Protein AF-A0A4Q4MBU6-F1 (afdb_monomer_lite)

Sequence (274 aa):
MQSTENEPVFPVRSEDEDSGYDTPLYTNPAVTHQANMTTVGWTGKMRTKYINRYGPKNAAQYRIGEKDLKYTKKDSENVCDTKNRYGDKRREDGGWEYGGNNVDTIYGVAWAGASGDLHDDLDLIDPKKEPKPWPRTFVLVGWKLNQDSDDIVKVWETRTALRSRWGKTKADNIIYKAALVARTRYEEVIEGKRIGESRSPSAGLISKKDMPRSREGSASTDRTSSPEAESSQVLNLLLAGFMSGSDKEEGEDLDEDELRKFYSLVKKHMRKTG

Radius of gyration: 26.17 Å; chains: 1; bounding box: 53×110×60 Å

Foldseek 3Di:
DDDDDDDDDDPPDDPDDDPPLQDDPDFAPDDPPPRAKAFRAWEDDPDIWTWIWGAFLQLTAIETHDHDPPDDDDPLRHQPDLVNDLLNDADPVRHRLAALLQFFFWQYKYFYAPDPDSQPRLVLLDPVDDDHDRTWMWIFTFGNNDPPDPDTDTGIHTLVSQCVRQNNSQSSVVSSQLNVQSNVSNVCVVVVVDDSDDDDDRDTSDGPVNHDDGPPDDDDDDDPDDVVVVLVVVVVVVVVVVVVPDPDDDDDDDDPVVVVVVVVVNVVVVVVSD

Organism: Alternaria alternata (NCBI:txid5599)

Structure (mmCIF, N/CA/C/O backbone):
data_AF-A0A4Q4MBU6-F1
#
_entry.id   AF-A0A4Q4MBU6-F1
#
loop_
_atom_site.group_PDB
_atom_site.id
_atom_site.type_symbol
_atom_site.label_atom_id
_atom_site.label_alt_id
_atom_site.label_comp_id
_atom_site.label_asym_id
_atom_site.label_entity_id
_atom_site.label_seq_id
_atom_site.pdbx_PDB_ins_code
_atom_site.Cartn_x
_atom_site.Cartn_y
_atom_site.Cartn_z
_atom_site.occupancy
_atom_site.B_iso_or_equiv
_atom_site.auth_seq_id
_atom_site.auth_comp_id
_atom_site.auth_asym_id
_atom_site.auth_atom_id
_atom_site.pdbx_PDB_model_num
ATOM 1 N N . MET A 1 1 ? -9.674 -64.127 -4.038 1.00 42.25 1 MET A N 1
ATOM 2 C CA . MET A 1 1 ? -8.710 -63.301 -4.791 1.00 42.25 1 MET A CA 1
ATOM 3 C C . MET A 1 1 ? -9.253 -61.887 -4.766 1.00 42.25 1 MET A C 1
ATOM 5 O O . MET A 1 1 ? -10.355 -61.673 -5.248 1.00 42.25 1 MET A O 1
ATOM 9 N N . GLN A 1 2 ? -8.579 -61.015 -4.018 1.00 35.50 2 GLN A N 1
ATOM 10 C CA . GLN A 1 2 ? -9.028 -59.665 -3.674 1.00 35.50 2 GLN A CA 1
ATOM 11 C C . GLN A 1 2 ? -8.798 -58.720 -4.857 1.00 35.50 2 GLN A C 1
ATOM 13 O O . GLN A 1 2 ? -7.705 -58.695 -5.419 1.00 35.50 2 GLN A O 1
ATOM 18 N N . SER A 1 3 ? -9.829 -57.967 -5.228 1.00 37.38 3 SER A N 1
ATOM 19 C CA . SER A 1 3 ? -9.751 -56.870 -6.191 1.00 37.38 3 SER A CA 1
ATOM 20 C C . SER A 1 3 ? -9.238 -55.631 -5.462 1.00 37.38 3 SER A C 1
ATOM 22 O O . SER A 1 3 ? -9.943 -55.082 -4.622 1.00 37.38 3 SER A O 1
ATOM 24 N N . THR A 1 4 ? -8.002 -55.224 -5.736 1.00 39.97 4 THR A N 1
ATOM 25 C CA . THR A 1 4 ? -7.445 -53.956 -5.252 1.00 39.97 4 THR A CA 1
ATOM 26 C C . THR A 1 4 ? -7.771 -52.854 -6.249 1.00 39.97 4 THR A C 1
ATOM 28 O O . THR A 1 4 ? -7.363 -52.912 -7.410 1.00 39.97 4 THR A O 1
ATOM 31 N N . GLU A 1 5 ? -8.539 -51.878 -5.780 1.00 40.34 5 GLU A N 1
ATOM 32 C CA . GLU A 1 5 ? -8.860 -50.630 -6.460 1.00 40.34 5 GLU A CA 1
ATOM 33 C C . GLU A 1 5 ? -7.577 -49.811 -6.672 1.00 40.34 5 GLU A C 1
ATOM 35 O O . GLU A 1 5 ? -6.821 -49.560 -5.736 1.00 40.34 5 GLU A O 1
ATOM 40 N N . ASN A 1 6 ? -7.316 -49.412 -7.919 1.00 40.75 6 ASN A N 1
ATOM 41 C CA . ASN A 1 6 ? -6.298 -48.415 -8.239 1.00 40.75 6 ASN A CA 1
ATOM 42 C C . ASN A 1 6 ? -6.923 -47.027 -8.064 1.00 40.75 6 ASN A C 1
ATOM 44 O O . ASN A 1 6 ? -7.596 -46.535 -8.972 1.00 40.75 6 ASN A O 1
ATOM 48 N N . GLU A 1 7 ? -6.698 -46.393 -6.915 1.00 37.03 7 GLU A N 1
ATOM 49 C CA . GLU A 1 7 ? -6.931 -44.956 -6.776 1.00 37.03 7 GLU A CA 1
ATOM 50 C C . GLU A 1 7 ? -5.847 -44.163 -7.533 1.00 37.03 7 GLU A C 1
ATOM 52 O O . GLU A 1 7 ? -4.659 -44.499 -7.456 1.00 37.03 7 GLU A O 1
ATOM 57 N N . PRO A 1 8 ? -6.210 -43.100 -8.273 1.00 35.56 8 PRO A N 1
ATOM 58 C CA . PRO A 1 8 ? -5.233 -42.221 -8.894 1.00 35.56 8 PRO A CA 1
ATOM 59 C C . PRO A 1 8 ? -4.524 -41.381 -7.824 1.00 35.56 8 PRO A C 1
ATOM 61 O O . PRO A 1 8 ? -5.119 -40.522 -7.175 1.00 35.56 8 PRO A O 1
ATOM 64 N N . VAL A 1 9 ? -3.218 -41.612 -7.680 1.00 39.19 9 VAL A N 1
ATOM 65 C CA . VAL A 1 9 ? -2.310 -40.776 -6.889 1.00 39.19 9 VAL A CA 1
ATOM 66 C C . VAL A 1 9 ? -2.231 -39.397 -7.545 1.00 39.19 9 VAL A C 1
ATOM 68 O O . VAL A 1 9 ? -1.563 -39.213 -8.563 1.00 39.19 9 VAL A O 1
ATOM 71 N N . PHE A 1 10 ? -2.929 -38.417 -6.975 1.00 29.09 10 PHE A N 1
ATOM 72 C CA . PHE A 1 10 ? -2.734 -37.016 -7.331 1.00 29.09 10 PHE A CA 1
ATOM 73 C C . PHE A 1 10 ? -1.358 -36.561 -6.826 1.00 29.09 10 PHE A C 1
ATOM 75 O O . PHE A 1 10 ? -1.031 -36.812 -5.662 1.00 29.09 10 PHE A O 1
ATOM 82 N N . PRO A 1 11 ? -0.537 -35.889 -7.653 1.00 32.59 11 PRO A N 1
ATOM 83 C CA . PRO A 1 11 ? 0.726 -35.347 -7.184 1.00 32.59 11 PRO A CA 1
ATOM 84 C C . PRO A 1 11 ? 0.448 -34.280 -6.122 1.00 32.59 11 PRO A C 1
ATOM 86 O O . PRO A 1 11 ? -0.189 -33.259 -6.391 1.00 32.59 11 PRO A O 1
ATOM 89 N N . VAL A 1 12 ? 0.936 -34.542 -4.908 1.00 32.97 12 VAL A N 1
ATOM 90 C CA . VAL A 1 12 ? 1.041 -33.572 -3.817 1.00 32.97 12 VAL A CA 1
ATOM 91 C C . VAL A 1 12 ? 1.916 -32.428 -4.323 1.00 32.97 12 VAL A C 1
ATOM 93 O O . VAL A 1 12 ? 3.132 -32.558 -4.442 1.00 32.97 12 VAL A O 1
ATOM 96 N N . ARG A 1 13 ? 1.276 -31.321 -4.704 1.00 30.44 13 ARG A N 1
ATOM 97 C CA . ARG A 1 13 ? 1.949 -30.079 -5.080 1.00 30.44 13 ARG A CA 1
ATOM 98 C C . ARG A 1 13 ? 2.491 -29.464 -3.790 1.00 30.44 13 ARG A C 1
ATOM 100 O O . ARG A 1 13 ? 1.711 -29.121 -2.909 1.00 30.44 13 ARG A O 1
ATOM 107 N N . SER A 1 14 ? 3.814 -29.405 -3.678 1.00 33.56 14 SER A N 1
ATOM 108 C CA . SER A 1 14 ? 4.554 -28.830 -2.552 1.00 33.56 14 SER A CA 1
ATOM 109 C C . SER A 1 14 ? 4.048 -27.425 -2.202 1.00 33.56 14 SER A C 1
ATOM 111 O O . SER A 1 14 ? 3.909 -26.577 -3.083 1.00 33.56 14 SER A O 1
ATOM 113 N N . GLU A 1 15 ? 3.759 -27.210 -0.916 1.00 39.03 15 GLU A N 1
ATOM 114 C CA . GLU A 1 15 ? 3.116 -26.015 -0.341 1.00 39.03 15 GLU A CA 1
ATOM 115 C C . GLU A 1 15 ? 4.075 -24.845 -0.048 1.00 39.03 15 GLU A C 1
ATOM 117 O O . GLU A 1 15 ? 3.654 -23.825 0.496 1.00 39.03 15 GLU A O 1
ATOM 122 N N . ASP A 1 16 ? 5.343 -24.930 -0.434 1.00 41.22 16 ASP A N 1
ATOM 123 C CA . ASP A 1 16 ? 6.363 -23.979 0.002 1.00 41.22 16 ASP A CA 1
ATOM 124 C C . ASP A 1 16 ? 6.906 -23.169 -1.173 1.00 41.22 16 ASP A C 1
ATOM 126 O O . ASP A 1 16 ? 7.866 -23.597 -1.794 1.00 41.22 16 ASP A O 1
ATOM 130 N N . GLU A 1 17 ? 6.301 -22.014 -1.482 1.00 40.81 17 GLU A N 1
ATOM 131 C CA . GLU A 1 17 ? 6.962 -20.894 -2.188 1.00 40.81 17 GLU A CA 1
ATOM 132 C C . GLU A 1 17 ? 6.048 -19.643 -2.241 1.00 40.81 17 GLU A C 1
ATOM 134 O O . GLU A 1 17 ? 5.675 -19.139 -3.295 1.00 40.81 17 GLU A O 1
ATOM 139 N N . ASP A 1 18 ? 5.659 -19.099 -1.080 1.00 43.25 18 ASP A N 1
ATOM 140 C CA . ASP A 1 18 ? 5.214 -17.696 -0.985 1.00 43.25 18 ASP A CA 1
ATOM 141 C C . ASP A 1 18 ? 6.337 -16.946 -0.260 1.00 43.25 18 ASP A C 1
ATOM 143 O O . ASP A 1 18 ? 6.584 -17.158 0.931 1.00 43.25 18 ASP A O 1
ATOM 147 N N . SER A 1 19 ? 7.098 -16.147 -1.018 1.00 47.47 19 SER A N 1
ATOM 148 C CA . SER A 1 19 ? 8.241 -15.362 -0.534 1.00 47.47 19 SER A CA 1
ATOM 149 C C . SER A 1 19 ? 7.925 -14.709 0.822 1.00 47.47 19 SER A C 1
ATOM 151 O O . SER A 1 19 ? 6.852 -14.132 0.985 1.00 47.47 19 SER A O 1
ATOM 153 N N . GLY A 1 20 ? 8.841 -14.826 1.794 1.00 44.41 20 GLY A N 1
ATOM 154 C CA . GLY A 1 20 ? 8.653 -14.625 3.246 1.00 44.41 20 GLY A CA 1
ATOM 155 C C . GLY A 1 20 ? 8.153 -13.265 3.773 1.00 44.41 20 GLY A C 1
ATOM 156 O O . GLY A 1 20 ? 8.406 -12.934 4.928 1.00 44.41 20 GLY A O 1
ATOM 157 N N . TYR A 1 21 ? 7.435 -12.483 2.974 1.00 43.12 21 TYR A N 1
ATOM 158 C CA . TYR A 1 21 ? 6.725 -11.266 3.358 1.00 43.12 21 TYR A CA 1
ATOM 159 C C . TYR A 1 21 ? 5.395 -11.536 4.083 1.00 43.12 21 TYR A C 1
ATOM 161 O O . TYR A 1 21 ? 4.907 -10.658 4.794 1.00 43.12 21 TYR A O 1
ATOM 169 N N . ASP A 1 22 ? 4.825 -12.741 3.948 1.00 45.88 22 ASP A N 1
ATOM 170 C CA . ASP A 1 22 ? 3.506 -13.080 4.501 1.00 45.88 22 ASP A CA 1
ATOM 171 C C . ASP A 1 22 ? 3.540 -14.020 5.726 1.00 45.88 22 ASP A C 1
ATOM 173 O O . ASP A 1 22 ? 2.482 -14.302 6.291 1.00 45.88 22 ASP A O 1
ATOM 177 N N . THR A 1 23 ? 4.695 -14.491 6.208 1.00 47.69 23 THR A N 1
ATOM 178 C CA . THR A 1 23 ? 4.771 -15.452 7.333 1.00 47.69 23 THR A CA 1
ATOM 179 C C . THR A 1 23 ? 4.668 -14.759 8.707 1.00 47.69 23 THR A C 1
ATOM 181 O O . THR A 1 23 ? 5.543 -13.967 9.054 1.00 47.69 23 THR A O 1
ATOM 184 N N . PRO A 1 24 ? 3.627 -15.018 9.531 1.00 41.50 24 PRO A N 1
ATOM 185 C CA . PRO A 1 24 ? 3.577 -14.538 10.910 1.00 41.50 24 PRO A CA 1
ATOM 186 C C . PRO A 1 24 ? 4.555 -15.343 11.768 1.00 41.50 24 PRO A C 1
ATOM 188 O O . PRO A 1 24 ? 4.467 -16.564 11.832 1.00 41.50 24 PRO A O 1
ATOM 191 N N . LEU A 1 25 ? 5.478 -14.652 12.437 1.00 44.94 25 LEU A N 1
ATOM 192 C CA . LEU A 1 25 ? 6.531 -15.290 13.234 1.00 44.94 25 LEU A CA 1
ATOM 193 C C . LEU A 1 25 ? 6.068 -15.714 14.645 1.00 44.94 25 LEU A C 1
ATOM 195 O O . LEU A 1 25 ? 6.787 -16.463 15.297 1.00 44.94 25 LEU A O 1
ATOM 199 N N . TYR A 1 26 ? 4.901 -15.254 15.129 1.00 42.06 26 TYR A N 1
ATOM 200 C CA . TYR A 1 26 ? 4.295 -15.646 16.417 1.00 42.06 26 TYR A CA 1
ATOM 201 C C . TYR A 1 26 ? 2.873 -15.061 16.595 1.00 42.06 26 TYR A C 1
ATOM 203 O O . TYR A 1 26 ? 2.588 -13.985 16.071 1.00 42.06 26 TYR A O 1
ATOM 211 N N . THR A 1 27 ? 2.021 -15.704 17.404 1.00 39.22 27 THR A N 1
ATOM 212 C CA . THR A 1 27 ? 0.698 -15.213 17.857 1.00 39.22 27 THR A CA 1
ATOM 213 C C . THR A 1 27 ? 0.652 -15.146 19.385 1.00 39.22 27 THR A C 1
ATOM 215 O O . THR A 1 27 ? 0.936 -16.138 20.051 1.00 39.22 27 THR A O 1
ATOM 218 N N . ASN A 1 28 ? 0.303 -13.985 19.956 1.00 36.06 28 ASN A N 1
ATOM 219 C CA . ASN A 1 28 ? 0.199 -13.797 21.407 1.00 36.06 28 ASN A CA 1
ATOM 220 C C . ASN A 1 28 ? -1.260 -13.972 21.876 1.00 36.06 28 ASN A C 1
ATOM 222 O O . ASN A 1 28 ? -2.118 -13.225 21.410 1.00 36.06 28 ASN A O 1
ATOM 226 N N . PRO A 1 29 ? -1.562 -14.879 22.821 1.00 39.28 29 PRO A N 1
ATOM 227 C CA . PRO A 1 29 ? -2.931 -15.082 23.295 1.00 39.28 29 PRO A CA 1
ATOM 228 C C . PRO A 1 29 ? -3.463 -14.006 24.263 1.00 39.28 29 PRO A C 1
ATOM 230 O O . PRO A 1 29 ? -4.596 -14.130 24.716 1.00 39.28 29 PRO A O 1
ATOM 233 N N . ALA A 1 30 ? -2.713 -12.948 24.599 1.00 36.09 30 ALA A N 1
ATOM 234 C CA . ALA A 1 30 ? -3.172 -11.972 25.591 1.00 36.09 30 ALA A CA 1
ATOM 235 C C . ALA A 1 30 ? -2.796 -10.522 25.243 1.00 36.09 30 ALA A C 1
ATOM 237 O O . ALA A 1 30 ? -1.643 -10.145 25.408 1.00 36.09 30 ALA A O 1
ATOM 238 N N . VAL A 1 31 ? -3.778 -9.747 24.751 1.00 36.94 31 VAL A N 1
ATOM 239 C CA . VAL A 1 31 ? -4.139 -8.339 25.079 1.00 36.94 31 VAL A CA 1
ATOM 240 C C . VAL A 1 31 ? -5.318 -7.960 24.167 1.00 36.94 31 VAL A C 1
ATOM 242 O O . VAL A 1 31 ? -5.179 -7.884 22.948 1.00 36.94 31 VAL A O 1
ATOM 245 N N . THR A 1 32 ? -6.482 -7.683 24.745 1.00 42.31 32 THR A N 1
ATOM 246 C CA . THR A 1 32 ? -7.798 -7.606 24.078 1.00 42.31 32 THR A CA 1
ATOM 247 C C . THR A 1 32 ? -7.987 -6.467 23.057 1.00 42.31 32 THR A C 1
ATOM 249 O O . THR A 1 32 ? -9.020 -6.418 22.404 1.00 42.31 32 THR A O 1
ATOM 252 N N . HIS A 1 33 ? -6.985 -5.607 22.838 1.00 37.88 33 HIS A N 1
ATOM 253 C CA . HIS A 1 33 ? -6.962 -4.618 21.741 1.00 37.88 33 HIS A CA 1
ATOM 254 C C . HIS A 1 33 ? -5.702 -4.679 20.849 1.00 37.88 33 HIS A C 1
ATOM 256 O O . HIS A 1 33 ? -5.588 -3.917 19.893 1.00 37.88 33 HIS A O 1
ATOM 262 N N . GLN A 1 34 ? -4.754 -5.585 21.124 1.00 48.75 34 GLN A N 1
ATOM 263 C CA . GLN A 1 34 ? -3.467 -5.691 20.409 1.00 48.75 34 GLN A CA 1
ATOM 264 C C . GLN A 1 34 ? -3.068 -7.132 20.036 1.00 48.75 34 GLN A C 1
ATOM 266 O O . GLN A 1 34 ? -2.036 -7.330 19.398 1.00 48.75 34 GLN A O 1
ATOM 271 N N . ALA A 1 35 ? -3.869 -8.143 20.394 1.00 52.06 35 ALA A N 1
ATOM 272 C CA . ALA A 1 35 ? -3.490 -9.560 20.328 1.00 52.06 35 ALA A CA 1
ATOM 273 C C . ALA A 1 35 ? -3.098 -10.084 18.931 1.00 52.06 35 ALA A C 1
ATOM 275 O O . ALA A 1 35 ? -2.379 -11.073 18.842 1.00 52.06 35 ALA A O 1
ATOM 276 N N . ASN A 1 36 ? -3.496 -9.414 17.844 1.00 69.00 36 ASN A N 1
ATOM 277 C CA . ASN A 1 36 ? -3.269 -9.881 16.470 1.00 69.00 36 ASN A CA 1
ATOM 278 C C . ASN A 1 36 ? -2.665 -8.801 15.562 1.00 69.00 36 ASN A C 1
ATOM 280 O O . ASN A 1 36 ? -3.002 -8.725 14.379 1.00 69.00 36 ASN A O 1
ATOM 284 N N . MET A 1 37 ? -1.819 -7.931 16.119 1.00 82.44 37 MET A N 1
ATOM 285 C CA . MET A 1 37 ? -1.092 -6.933 15.340 1.00 82.44 37 MET A CA 1
ATOM 286 C C . MET A 1 37 ? 0.262 -7.490 14.887 1.00 82.44 37 MET A C 1
ATOM 288 O O . MET A 1 37 ? 1.025 -7.996 15.700 1.00 82.44 37 MET A O 1
ATOM 292 N N . THR A 1 38 ? 0.589 -7.375 13.601 1.00 87.69 38 THR A N 1
ATOM 293 C CA . THR A 1 38 ? 1.926 -7.696 13.073 1.00 87.69 38 THR A CA 1
ATOM 294 C C . THR A 1 38 ? 2.438 -6.530 12.242 1.00 87.69 38 THR A C 1
ATOM 296 O O . THR A 1 38 ? 1.771 -6.111 11.297 1.00 87.69 38 THR A O 1
ATOM 299 N N . THR A 1 39 ? 3.625 -6.008 12.545 1.00 90.06 39 THR A N 1
ATOM 300 C CA . THR A 1 39 ? 4.269 -5.012 11.679 1.00 90.06 39 THR A CA 1
ATOM 301 C C . THR A 1 39 ? 4.841 -5.686 10.426 1.00 90.06 39 THR A C 1
ATOM 303 O O . THR A 1 39 ? 5.603 -6.641 10.532 1.00 90.06 39 THR A O 1
ATOM 306 N N . VAL A 1 40 ? 4.471 -5.187 9.242 1.00 89.81 40 VAL A N 1
ATOM 307 C CA . VAL A 1 40 ? 4.820 -5.757 7.919 1.00 89.81 40 VAL A CA 1
ATOM 308 C C . VAL A 1 40 ? 5.639 -4.803 7.041 1.00 89.81 40 VAL A C 1
ATOM 310 O O . VAL A 1 40 ? 5.873 -5.065 5.865 1.00 89.81 40 VAL A O 1
ATOM 313 N N . GLY A 1 41 ? 6.036 -3.658 7.588 1.00 91.06 41 GLY A N 1
ATOM 314 C CA . GLY A 1 41 ? 6.845 -2.666 6.894 1.00 91.06 41 GLY A CA 1
ATOM 315 C C . GLY A 1 41 ? 6.935 -1.372 7.683 1.00 91.06 41 GLY A C 1
ATOM 316 O O . GLY A 1 41 ? 6.223 -1.164 8.670 1.00 91.06 41 GLY A O 1
ATOM 317 N N . TRP A 1 42 ? 7.803 -0.470 7.243 1.00 92.75 42 TRP A N 1
ATOM 318 C CA . TRP A 1 42 ? 7.992 0.814 7.911 1.00 92.75 42 TRP A CA 1
ATOM 319 C C . TRP A 1 42 ? 8.253 1.946 6.926 1.00 92.75 42 TRP A C 1
ATOM 321 O O . TRP A 1 42 ? 8.636 1.744 5.780 1.00 92.75 42 TRP A O 1
ATOM 331 N N . THR A 1 43 ? 8.008 3.172 7.377 1.00 89.00 43 THR A N 1
ATOM 332 C CA . THR A 1 43 ? 8.165 4.400 6.599 1.00 89.00 43 THR A CA 1
ATOM 333 C C . THR A 1 43 ? 8.819 5.484 7.449 1.00 89.00 43 THR A C 1
ATOM 335 O O . THR A 1 43 ? 8.549 5.604 8.643 1.00 89.00 43 THR A O 1
ATOM 338 N N . GLY A 1 44 ? 9.626 6.333 6.813 1.00 79.94 44 GLY A N 1
ATOM 339 C CA . GLY A 1 44 ? 10.123 7.584 7.388 1.00 79.94 44 GLY A CA 1
ATOM 340 C C . GLY A 1 44 ? 11.589 7.538 7.814 1.00 79.94 44 GLY A C 1
ATOM 341 O O . GLY A 1 44 ? 12.037 6.578 8.426 1.00 79.94 44 GLY A O 1
ATOM 342 N N . LYS A 1 45 ? 12.319 8.620 7.513 1.00 68.94 45 LYS A N 1
ATOM 343 C CA . LYS A 1 45 ? 13.737 8.798 7.872 1.00 68.94 45 LYS A CA 1
ATOM 344 C C . LYS A 1 45 ? 13.920 9.375 9.284 1.00 68.94 45 LYS A C 1
ATOM 346 O O . LYS A 1 45 ? 14.684 8.830 10.063 1.00 68.94 45 LYS A O 1
ATOM 351 N N . MET A 1 46 ? 13.179 10.438 9.629 1.00 65.56 46 MET A N 1
ATOM 352 C CA . MET A 1 46 ? 13.264 11.112 10.944 1.00 65.56 46 MET A CA 1
ATOM 353 C C . MET A 1 46 ? 12.173 10.690 11.937 1.00 65.56 46 MET A C 1
ATOM 355 O O . MET A 1 46 ? 12.437 10.536 13.123 1.00 65.56 46 MET A O 1
ATOM 359 N N . ARG A 1 47 ? 10.932 10.504 11.471 1.00 77.69 47 ARG A N 1
ATOM 360 C CA . ARG A 1 47 ? 9.812 10.016 12.290 1.00 77.69 47 ARG A CA 1
ATOM 361 C C . ARG A 1 47 ? 9.318 8.712 11.699 1.00 77.69 47 ARG A C 1
ATOM 363 O O . ARG A 1 47 ? 8.568 8.722 10.723 1.00 77.69 47 ARG A O 1
ATOM 370 N N . THR A 1 48 ? 9.792 7.600 12.251 1.00 86.38 48 THR A N 1
ATOM 371 C CA . THR A 1 48 ? 9.398 6.281 11.765 1.00 86.38 48 THR A CA 1
ATOM 372 C C . THR A 1 48 ? 7.945 5.994 12.131 1.00 86.38 48 THR A C 1
ATOM 374 O O . THR A 1 48 ? 7.549 6.132 13.288 1.00 86.38 48 THR A O 1
ATOM 377 N N . LYS A 1 49 ? 7.169 5.563 11.143 1.00 90.25 49 LYS A N 1
ATOM 378 C CA . LYS A 1 49 ? 5.856 4.941 11.319 1.00 90.25 49 LYS A CA 1
ATOM 379 C C . LYS A 1 49 ? 5.883 3.542 10.718 1.00 90.25 49 LYS A C 1
ATOM 381 O O . LYS A 1 49 ? 6.738 3.243 9.886 1.00 90.25 49 LYS A O 1
ATOM 386 N N . TYR A 1 50 ? 4.953 2.701 11.135 1.00 91.44 50 TYR A N 1
ATOM 387 C CA . TYR A 1 50 ? 4.946 1.283 10.798 1.00 91.44 50 TYR A CA 1
ATOM 388 C C . TYR A 1 50 ? 3.636 0.918 10.123 1.00 91.44 50 TYR A C 1
ATOM 390 O O . TYR A 1 50 ? 2.598 1.477 10.467 1.00 91.44 50 TYR A O 1
ATOM 398 N N . ILE A 1 51 ? 3.692 0.022 9.143 1.00 92.12 51 ILE A N 1
ATOM 399 C CA . ILE A 1 51 ? 2.500 -0.589 8.565 1.00 92.12 51 ILE A CA 1
ATOM 400 C C . ILE A 1 51 ? 2.190 -1.824 9.396 1.00 92.12 51 ILE A C 1
ATOM 402 O O . ILE A 1 51 ? 2.974 -2.771 9.425 1.00 92.12 51 ILE A O 1
ATOM 406 N N . ASN A 1 52 ? 1.041 -1.810 10.055 1.00 90.69 52 ASN A N 1
ATOM 407 C CA . ASN A 1 52 ? 0.584 -2.885 10.917 1.00 90.69 52 ASN A CA 1
ATOM 408 C C . ASN A 1 52 ? -0.590 -3.601 10.274 1.00 90.69 52 ASN A C 1
ATOM 410 O O . ASN A 1 52 ? -1.527 -2.952 9.812 1.00 90.69 52 ASN A O 1
ATOM 414 N N . ARG A 1 53 ? -0.531 -4.929 10.272 1.00 90.19 53 ARG A N 1
ATOM 415 C CA . ARG A 1 53 ? -1.614 -5.836 9.910 1.00 90.19 53 ARG A CA 1
ATOM 416 C C . ARG A 1 53 ? -2.411 -6.195 11.159 1.00 90.19 53 ARG A C 1
ATOM 418 O O . ARG A 1 53 ? -1.805 -6.577 12.155 1.00 90.19 53 ARG A O 1
ATOM 425 N N . TYR A 1 54 ? -3.731 -6.141 11.064 1.00 86.94 54 TYR A N 1
ATOM 426 C CA . TYR A 1 54 ? -4.691 -6.577 12.071 1.00 86.94 54 TYR A CA 1
ATOM 427 C C . TYR A 1 54 ? -5.554 -7.699 11.489 1.00 86.94 54 TYR A C 1
ATOM 429 O O . TYR A 1 54 ? -5.948 -7.640 10.322 1.00 86.94 54 TYR A O 1
ATOM 437 N N . GLY A 1 55 ? -5.855 -8.708 12.307 1.00 84.00 55 GLY A N 1
ATOM 438 C CA . GLY A 1 55 ? -6.681 -9.848 11.906 1.00 84.00 55 GLY A CA 1
ATOM 439 C C . GLY A 1 55 ? -5.938 -10.921 11.095 1.00 84.00 55 GLY A C 1
ATOM 440 O O . GLY A 1 55 ? -4.727 -10.820 10.864 1.00 84.00 55 GLY A O 1
ATOM 441 N N . PRO A 1 56 ? -6.650 -11.985 10.686 1.00 83.25 56 PRO A N 1
ATOM 442 C CA . PRO A 1 56 ? -6.071 -13.094 9.933 1.00 83.25 56 PRO A CA 1
ATOM 443 C C . PRO A 1 56 ? -5.747 -12.694 8.488 1.00 83.25 56 PRO A C 1
ATOM 445 O O . PRO A 1 56 ? -6.339 -11.769 7.938 1.00 83.25 56 PRO A O 1
ATOM 448 N N . LYS A 1 57 ? -4.822 -13.412 7.836 1.00 81.50 57 LYS A N 1
ATOM 449 C CA . LYS A 1 57 ? -4.318 -13.058 6.490 1.00 81.50 57 LYS A CA 1
ATOM 450 C C . LYS A 1 57 ? -5.418 -12.923 5.426 1.00 81.50 57 LYS A C 1
ATOM 452 O O . LYS A 1 57 ? -5.326 -12.061 4.559 1.00 81.50 57 LYS A O 1
ATOM 457 N N . ASN A 1 58 ? -6.458 -13.754 5.484 1.00 79.62 58 ASN A N 1
ATOM 458 C CA . ASN A 1 58 ? -7.565 -13.757 4.521 1.00 79.62 58 ASN A CA 1
ATOM 459 C C . ASN A 1 58 ? -8.547 -12.575 4.688 1.00 79.62 58 ASN A C 1
ATOM 461 O O . ASN A 1 58 ? -9.343 -12.308 3.784 1.00 79.62 58 ASN A O 1
ATOM 465 N N . ALA A 1 59 ? -8.480 -11.868 5.817 1.00 84.94 59 ALA A N 1
ATOM 466 C CA . ALA A 1 59 ? -9.328 -10.733 6.171 1.00 84.94 59 ALA A CA 1
ATOM 467 C C . ALA A 1 59 ? -8.512 -9.608 6.828 1.00 84.94 59 ALA A C 1
ATOM 469 O O . ALA A 1 59 ? -8.984 -8.913 7.725 1.00 84.94 59 ALA A O 1
ATOM 470 N N . ALA A 1 60 ? -7.260 -9.462 6.402 1.00 87.00 60 ALA A N 1
ATOM 471 C CA . ALA A 1 60 ? -6.318 -8.545 7.009 1.00 87.00 60 ALA A CA 1
ATOM 472 C C . ALA A 1 60 ? -6.711 -7.084 6.756 1.00 87.00 60 ALA A C 1
ATOM 474 O O . ALA A 1 60 ? -6.949 -6.672 5.618 1.00 87.00 60 ALA A O 1
ATOM 475 N N . GLN A 1 61 ? -6.683 -6.278 7.814 1.00 89.25 61 GLN A N 1
ATOM 476 C CA . GLN A 1 61 ? -6.769 -4.825 7.723 1.00 89.25 61 GLN A CA 1
ATOM 477 C C . GLN A 1 61 ? -5.398 -4.218 8.024 1.00 89.25 61 GLN A C 1
ATOM 479 O O . GLN A 1 61 ? -4.706 -4.672 8.932 1.00 89.25 61 GLN 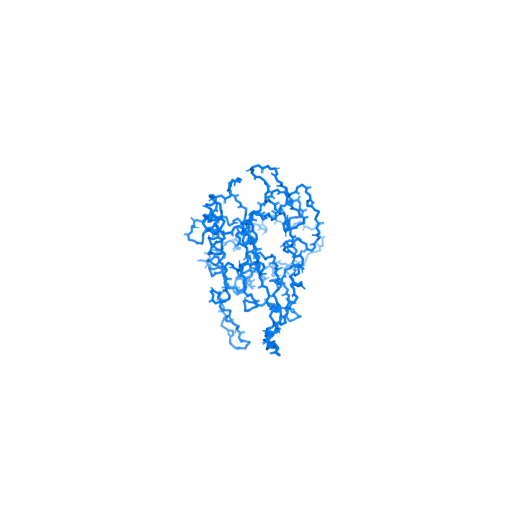A O 1
ATOM 484 N N . TYR A 1 62 ? -4.987 -3.190 7.278 1.00 91.19 62 TYR A N 1
ATOM 485 C CA . TYR A 1 62 ? -3.684 -2.555 7.476 1.00 91.19 62 TYR A CA 1
ATOM 486 C C . TYR A 1 62 ? -3.824 -1.082 7.872 1.00 91.19 62 TYR A C 1
ATOM 488 O O . TYR A 1 62 ? -4.668 -0.361 7.330 1.00 91.19 62 TYR A O 1
ATOM 496 N N . ARG A 1 63 ? -2.979 -0.607 8.794 1.00 91.06 63 ARG A N 1
ATOM 497 C CA . ARG A 1 63 ? -2.894 0.814 9.182 1.00 91.06 63 ARG A CA 1
ATOM 498 C C . ARG A 1 63 ? -1.470 1.274 9.418 1.00 91.06 63 ARG A C 1
ATOM 500 O O . ARG A 1 63 ? -0.586 0.479 9.721 1.00 91.06 63 ARG A O 1
ATOM 507 N N . ILE A 1 64 ? -1.269 2.582 9.276 1.00 90.56 64 ILE A N 1
ATOM 508 C CA . ILE A 1 64 ? -0.007 3.240 9.603 1.00 90.56 64 ILE A CA 1
ATOM 509 C C . ILE A 1 64 ? -0.060 3.697 11.062 1.00 90.56 64 ILE A C 1
ATOM 511 O O . ILE A 1 64 ? -0.861 4.565 11.401 1.00 90.56 64 ILE A O 1
ATOM 515 N N . GLY A 1 65 ? 0.813 3.159 11.909 1.00 87.00 65 GLY A N 1
ATOM 516 C CA . GLY A 1 65 ? 0.784 3.410 13.347 1.00 87.00 65 GLY A CA 1
ATOM 517 C C . GLY A 1 65 ? 2.124 3.206 14.047 1.00 87.00 65 GLY A C 1
ATOM 518 O O . GLY A 1 65 ? 3.200 3.345 13.451 1.00 87.00 65 GLY A O 1
ATOM 519 N N . GLU A 1 66 ? 2.040 2.942 15.348 1.00 79.62 66 GLU A N 1
ATOM 520 C CA . GLU A 1 66 ? 3.177 2.597 16.206 1.00 79.62 66 GLU A CA 1
ATOM 521 C C . GLU A 1 66 ? 3.607 1.142 15.994 1.00 79.62 66 GLU A C 1
ATOM 523 O O . GLU A 1 66 ? 2.821 0.330 15.522 1.00 79.62 66 GLU A O 1
ATOM 528 N N . LYS A 1 67 ? 4.867 0.807 16.282 1.00 78.81 67 LYS A N 1
ATOM 529 C CA . LYS A 1 67 ? 5.402 -0.536 16.003 1.00 78.81 67 LYS A CA 1
ATOM 530 C C . LYS A 1 67 ? 4.846 -1.604 16.936 1.00 78.81 67 LYS A C 1
ATOM 532 O O . LYS A 1 67 ? 4.555 -1.329 18.096 1.00 78.81 67 LYS A O 1
ATOM 537 N N . ASP A 1 68 ? 4.882 -2.845 16.463 1.00 73.06 68 ASP A N 1
ATOM 538 C CA . ASP A 1 68 ? 5.001 -4.005 17.343 1.00 73.06 68 ASP A CA 1
ATOM 539 C C . ASP A 1 68 ? 6.333 -3.933 18.123 1.00 73.06 68 ASP A C 1
ATOM 541 O O . ASP A 1 68 ? 7.392 -3.608 17.572 1.00 73.06 68 ASP A O 1
ATOM 545 N N . LEU A 1 69 ? 6.286 -4.236 19.422 1.00 70.19 69 LEU A N 1
ATOM 546 C CA . LEU A 1 69 ? 7.438 -4.240 20.325 1.00 70.19 69 LEU A CA 1
ATOM 547 C C . LEU A 1 69 ? 8.559 -5.180 19.855 1.00 70.19 69 LEU A C 1
ATOM 549 O O . LEU A 1 69 ? 9.721 -4.933 20.175 1.00 70.19 69 LEU A O 1
ATOM 553 N N . LYS A 1 70 ? 8.232 -6.219 19.078 1.00 71.94 70 LYS A N 1
ATOM 554 C CA . LYS A 1 70 ? 9.192 -7.225 18.592 1.00 71.94 70 LYS A CA 1
ATOM 555 C C . LYS A 1 70 ? 9.768 -6.935 17.203 1.00 71.94 70 LYS A C 1
ATOM 557 O O . LYS A 1 70 ? 10.603 -7.697 16.721 1.00 71.94 70 LYS A O 1
ATOM 562 N N . TYR A 1 71 ? 9.328 -5.870 16.536 1.00 76.75 71 TYR A N 1
ATOM 563 C CA . TYR A 1 71 ? 9.729 -5.602 15.158 1.00 76.75 71 TYR A CA 1
ATOM 564 C C . TYR A 1 71 ? 11.133 -4.982 15.061 1.00 76.75 71 TYR A C 1
ATOM 566 O O . TYR A 1 71 ? 11.388 -3.890 15.585 1.00 76.75 71 TYR A O 1
ATOM 574 N N . THR A 1 72 ? 12.018 -5.652 14.317 1.00 84.19 72 THR A N 1
ATOM 575 C CA . THR A 1 72 ? 13.352 -5.157 13.947 1.00 84.19 72 THR A CA 1
ATOM 576 C C . THR A 1 72 ? 13.328 -4.651 12.513 1.00 84.19 72 THR A C 1
ATOM 578 O O . THR A 1 72 ? 13.001 -5.393 11.592 1.00 84.19 72 THR A O 1
ATOM 581 N N . LYS A 1 73 ? 13.708 -3.386 12.317 1.00 85.25 73 LYS A N 1
ATOM 582 C CA . LYS A 1 73 ? 13.721 -2.757 10.993 1.00 85.25 73 LYS A CA 1
ATOM 583 C C . LYS A 1 73 ? 14.765 -3.401 10.090 1.00 85.25 73 LYS A C 1
ATOM 585 O O . LYS A 1 73 ? 15.918 -3.547 10.491 1.00 85.25 73 LYS A O 1
ATOM 590 N N . LYS A 1 74 ? 14.376 -3.658 8.846 1.00 87.50 74 LYS A N 1
ATOM 591 C CA . LYS A 1 74 ? 15.294 -3.940 7.740 1.00 87.50 74 LYS A CA 1
ATOM 592 C C . LYS A 1 74 ? 15.114 -2.894 6.655 1.00 87.50 74 LYS A C 1
ATOM 594 O O . LYS A 1 74 ? 13.983 -2.497 6.373 1.00 87.50 74 LYS A O 1
ATOM 599 N N . ASP A 1 75 ? 16.199 -2.468 6.022 1.00 85.50 75 ASP A N 1
ATOM 600 C CA . ASP A 1 75 ? 16.128 -1.443 4.975 1.00 85.50 75 ASP A CA 1
ATOM 601 C C . ASP A 1 75 ? 15.296 -1.893 3.774 1.00 85.50 75 ASP A C 1
ATOM 603 O O . ASP A 1 75 ? 14.570 -1.078 3.212 1.00 85.50 75 ASP A O 1
ATOM 607 N N . SER A 1 76 ? 15.294 -3.191 3.455 1.00 85.81 76 SER A N 1
ATOM 608 C CA . SER A 1 76 ? 14.449 -3.797 2.414 1.00 85.81 76 SER A CA 1
ATOM 609 C C . SER A 1 76 ? 12.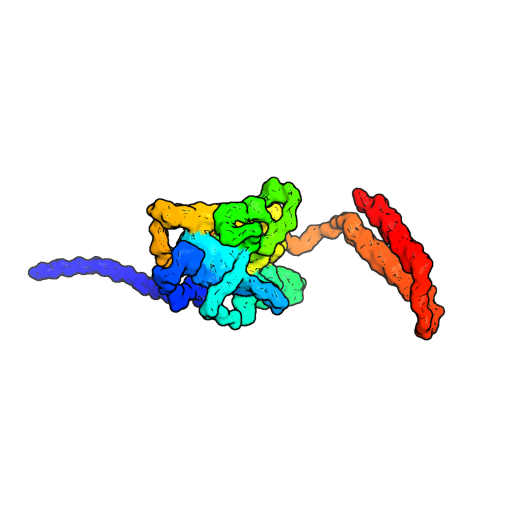940 -3.707 2.691 1.00 85.81 76 SER A C 1
ATOM 611 O O . SER A 1 76 ? 12.132 -3.889 1.786 1.00 85.81 76 SER A O 1
ATOM 613 N N . GLU A 1 77 ? 12.546 -3.416 3.933 1.00 87.25 77 GLU A N 1
ATOM 614 C CA . GLU A 1 77 ? 11.149 -3.296 4.375 1.00 87.25 77 GLU A CA 1
ATOM 615 C C . GLU A 1 77 ? 10.712 -1.820 4.506 1.00 87.25 77 GLU A C 1
ATOM 617 O O . GLU A 1 77 ? 9.586 -1.523 4.926 1.00 87.25 77 GLU A O 1
ATOM 622 N N . ASN A 1 78 ? 11.591 -0.874 4.142 1.00 90.88 78 ASN A N 1
ATOM 623 C CA . ASN A 1 78 ? 11.257 0.543 4.072 1.00 90.88 78 ASN A CA 1
ATOM 624 C C . ASN A 1 78 ? 10.435 0.836 2.815 1.00 90.88 78 ASN A C 1
ATOM 626 O O . ASN A 1 78 ? 10.971 0.924 1.709 1.00 90.88 78 ASN A O 1
ATOM 630 N N . VAL A 1 79 ? 9.139 1.072 2.992 1.00 90.62 79 VAL A N 1
ATOM 631 C CA . VAL A 1 79 ? 8.190 1.291 1.888 1.00 90.62 79 VAL A CA 1
ATOM 632 C C . VAL A 1 79 ? 8.332 2.664 1.222 1.00 90.62 79 VAL A C 1
ATOM 634 O O . VAL A 1 79 ? 7.682 2.952 0.222 1.00 90.62 79 VAL A O 1
ATOM 637 N N . CYS A 1 80 ? 9.137 3.560 1.797 1.00 88.81 80 CYS A N 1
ATOM 638 C CA . CYS A 1 80 ? 9.460 4.843 1.177 1.00 88.81 80 CYS A CA 1
ATOM 639 C C . CYS A 1 80 ? 10.736 4.797 0.340 1.00 88.81 80 CYS A C 1
ATOM 641 O O . CYS A 1 80 ? 10.972 5.741 -0.415 1.00 88.81 80 CYS A O 1
ATOM 643 N N . ASP A 1 81 ? 11.553 3.752 0.469 1.00 90.06 81 ASP A N 1
ATOM 644 C CA . ASP A 1 81 ? 12.714 3.596 -0.395 1.00 90.06 81 ASP A CA 1
ATOM 645 C C . ASP A 1 81 ? 12.236 3.237 -1.807 1.00 90.06 81 ASP A C 1
ATOM 647 O O . ASP A 1 81 ? 11.417 2.338 -1.999 1.00 90.06 81 ASP A O 1
ATOM 651 N N . THR A 1 82 ? 12.702 3.977 -2.809 1.00 89.88 82 THR A N 1
ATOM 652 C CA . THR A 1 82 ? 12.387 3.704 -4.215 1.00 89.88 82 THR A CA 1
ATOM 653 C C . THR A 1 82 ? 13.003 2.390 -4.683 1.00 89.88 82 THR A C 1
ATOM 655 O O . THR A 1 82 ? 12.445 1.754 -5.568 1.00 89.88 82 THR A O 1
ATOM 658 N N . LYS A 1 83 ? 14.107 1.937 -4.071 1.00 90.31 83 LYS A N 1
ATOM 659 C CA . LYS A 1 83 ? 14.764 0.666 -4.420 1.00 90.31 83 LYS A CA 1
ATOM 660 C C . LYS A 1 83 ? 13.905 -0.553 -4.091 1.00 90.31 83 LYS A C 1
ATOM 662 O O . LYS A 1 83 ? 13.990 -1.565 -4.780 1.00 90.31 83 LYS A O 1
ATOM 667 N N . ASN A 1 84 ? 13.052 -0.434 -3.075 1.00 89.81 84 ASN A N 1
ATOM 668 C CA . ASN A 1 84 ? 12.168 -1.506 -2.624 1.00 89.81 84 ASN A CA 1
ATOM 669 C C . ASN A 1 84 ? 10.825 -1.529 -3.368 1.00 89.81 84 ASN A C 1
ATOM 671 O O . ASN A 1 84 ? 9.972 -2.343 -3.031 1.00 89.81 84 ASN A O 1
ATOM 675 N N . ARG A 1 85 ? 10.604 -0.631 -4.338 1.00 91.81 85 ARG A N 1
ATOM 676 C CA . ARG A 1 85 ? 9.314 -0.439 -5.012 1.00 91.81 85 ARG A CA 1
ATOM 677 C C . ARG A 1 85 ? 9.430 -0.667 -6.511 1.00 91.81 85 ARG A C 1
ATOM 679 O O . ARG A 1 85 ? 10.197 0.003 -7.197 1.00 91.81 85 ARG A O 1
ATOM 686 N N . TYR A 1 86 ? 8.633 -1.591 -7.038 1.00 92.38 86 TYR A N 1
ATOM 687 C CA . TYR A 1 86 ? 8.602 -1.885 -8.474 1.00 92.38 86 TYR A CA 1
ATOM 688 C C . TYR A 1 86 ? 7.954 -0.744 -9.267 1.00 92.38 86 TYR A C 1
ATOM 690 O O . TYR A 1 86 ? 8.356 -0.463 -10.397 1.00 92.38 86 TYR A O 1
ATOM 698 N N . GLY A 1 87 ? 7.023 -0.016 -8.646 1.00 89.00 87 GLY A N 1
ATOM 699 C CA . GLY A 1 87 ? 6.402 1.185 -9.194 1.00 89.00 87 GLY A CA 1
ATOM 700 C C . GLY A 1 87 ? 7.368 2.353 -9.430 1.00 89.00 87 GLY A C 1
ATOM 701 O O . GLY A 1 87 ? 7.015 3.295 -10.144 1.00 89.00 87 GLY A O 1
ATOM 702 N N . ASP A 1 88 ? 8.591 2.306 -8.902 1.00 91.50 88 ASP A N 1
ATOM 703 C CA . ASP A 1 88 ? 9.595 3.361 -9.087 1.00 91.50 88 ASP A CA 1
ATOM 704 C C . ASP A 1 88 ? 10.775 2.926 -9.963 1.00 91.50 88 ASP A C 1
ATOM 706 O O . ASP A 1 88 ? 11.601 3.768 -10.322 1.00 91.50 88 ASP A O 1
ATOM 710 N N . LYS A 1 89 ? 10.840 1.648 -10.356 1.00 92.19 89 LYS A N 1
ATOM 711 C CA . LYS A 1 89 ? 11.922 1.138 -11.199 1.00 92.19 89 LYS A CA 1
ATOM 712 C C . LYS A 1 89 ? 11.843 1.690 -12.620 1.00 92.19 89 LYS A C 1
ATOM 714 O O . LYS A 1 89 ? 10.782 1.705 -13.260 1.00 92.19 89 LYS A O 1
ATOM 719 N N . ARG A 1 90 ? 12.991 2.156 -13.103 1.00 91.88 90 ARG A N 1
ATOM 720 C CA . ARG A 1 90 ? 13.172 2.776 -14.414 1.00 91.88 90 ARG A CA 1
ATOM 721 C C . ARG A 1 90 ? 14.095 1.920 -15.268 1.00 91.88 90 ARG A C 1
ATOM 723 O O . ARG A 1 90 ? 15.068 1.376 -14.758 1.00 91.88 90 ARG A O 1
ATOM 730 N N . ARG A 1 91 ? 13.783 1.848 -16.557 1.00 91.88 91 ARG A N 1
ATOM 731 C CA . ARG A 1 91 ? 14.674 1.330 -17.595 1.00 91.88 91 ARG A CA 1
ATOM 732 C C . ARG A 1 91 ? 15.757 2.360 -17.922 1.00 91.88 91 ARG A C 1
ATOM 734 O O . ARG A 1 91 ? 15.640 3.531 -17.558 1.00 91.88 91 ARG A O 1
ATOM 741 N N . GLU A 1 92 ? 16.791 1.919 -18.631 1.00 91.94 92 GLU A N 1
ATOM 742 C CA . GLU A 1 92 ? 17.897 2.776 -19.085 1.00 91.94 92 GLU A CA 1
ATOM 743 C C . GLU A 1 92 ? 17.419 3.933 -19.976 1.00 91.94 92 GLU A C 1
ATOM 745 O O . GLU A 1 92 ? 17.967 5.029 -19.919 1.00 91.94 92 GLU A O 1
ATOM 750 N N . ASP A 1 93 ? 16.336 3.724 -20.728 1.00 90.94 93 ASP A N 1
ATOM 751 C CA . ASP A 1 93 ? 15.677 4.734 -21.567 1.00 90.94 93 ASP A CA 1
ATOM 752 C C . ASP A 1 93 ? 14.869 5.784 -20.769 1.00 90.94 93 ASP A C 1
ATOM 754 O O . ASP A 1 93 ? 14.227 6.660 -21.350 1.00 90.94 93 ASP A O 1
ATOM 758 N N . GLY A 1 94 ? 14.858 5.699 -19.433 1.00 88.56 94 GLY A N 1
ATOM 759 C CA . GLY A 1 94 ? 14.053 6.549 -18.552 1.00 88.56 94 GLY A CA 1
ATOM 760 C C . GLY A 1 94 ? 12.570 6.158 -18.489 1.00 88.56 94 GLY A C 1
ATOM 761 O O . GLY A 1 94 ? 11.801 6.736 -17.707 1.00 88.56 94 GLY A O 1
ATOM 762 N N . GLY A 1 95 ? 12.149 5.154 -19.259 1.00 89.25 95 GLY A N 1
ATOM 763 C CA . GLY A 1 95 ? 10.832 4.542 -19.200 1.00 89.25 95 GLY A CA 1
ATOM 764 C C . GLY A 1 95 ? 10.610 3.775 -17.898 1.00 89.25 95 GLY A C 1
ATOM 765 O O . GLY A 1 95 ? 11.527 3.513 -17.120 1.00 89.25 95 GLY A O 1
ATOM 766 N N . TRP A 1 96 ? 9.359 3.420 -17.619 1.00 90.44 96 TRP A N 1
ATOM 767 C CA . TRP A 1 96 ? 9.045 2.557 -16.480 1.00 90.44 96 TRP A CA 1
ATOM 768 C C . TRP A 1 96 ? 9.389 1.105 -16.813 1.00 90.44 96 TRP A C 1
ATOM 770 O O . TRP A 1 96 ? 9.016 0.611 -17.880 1.00 90.44 96 TRP A O 1
ATOM 780 N N . GLU A 1 97 ? 10.069 0.417 -15.898 1.00 91.62 97 GLU A N 1
ATOM 781 C CA . GLU A 1 97 ? 10.330 -1.022 -16.037 1.00 91.62 97 GLU A CA 1
ATOM 782 C C . GLU A 1 97 ? 9.023 -1.814 -15.922 1.00 91.62 97 GLU A C 1
ATOM 784 O O . GLU A 1 97 ? 8.710 -2.615 -16.796 1.00 91.62 97 GLU A O 1
ATOM 789 N N . TYR A 1 98 ? 8.197 -1.483 -14.923 1.00 91.12 98 TYR A N 1
ATOM 790 C CA . TYR A 1 98 ? 6.892 -2.108 -14.703 1.00 91.12 98 TYR A CA 1
ATOM 791 C C . TYR A 1 98 ? 5.763 -1.084 -14.834 1.00 91.12 98 TYR A C 1
ATOM 793 O O . TYR A 1 98 ? 5.753 -0.045 -14.161 1.00 91.12 98 TYR A O 1
ATOM 801 N N . GLY A 1 99 ? 4.804 -1.375 -15.714 1.00 89.69 99 GLY A N 1
ATOM 802 C CA . GLY A 1 99 ? 3.626 -0.559 -16.001 1.00 89.69 99 GLY A CA 1
ATOM 803 C C . GLY A 1 99 ? 2.381 -1.004 -15.229 1.00 89.69 99 GLY A C 1
ATOM 804 O O . GLY A 1 99 ? 2.406 -1.951 -14.450 1.00 89.69 99 GLY A O 1
ATOM 805 N N . GLY A 1 100 ? 1.248 -0.337 -15.465 1.00 88.38 100 GLY A N 1
ATOM 806 C CA . GLY A 1 100 ? -0.017 -0.712 -14.820 1.00 88.38 100 GLY A CA 1
ATOM 807 C C . GLY A 1 100 ? -0.525 -2.103 -15.220 1.00 88.38 100 GLY A C 1
ATOM 808 O O . GLY A 1 100 ? -1.249 -2.716 -14.447 1.00 88.38 100 GLY A O 1
ATOM 809 N N . ASN A 1 101 ? -0.104 -2.623 -16.379 1.00 88.81 101 ASN A N 1
ATOM 810 C CA . ASN A 1 101 ? -0.443 -3.968 -16.858 1.00 88.81 101 ASN A CA 1
ATOM 811 C C . ASN A 1 101 ? 0.289 -5.092 -16.095 1.00 88.81 101 ASN A C 1
ATOM 813 O O . ASN A 1 101 ? -0.153 -6.245 -16.133 1.00 88.81 101 ASN A O 1
ATOM 817 N N . ASN A 1 102 ? 1.386 -4.756 -15.403 1.00 91.31 102 ASN A N 1
ATOM 818 C CA . ASN A 1 102 ? 2.145 -5.674 -14.549 1.00 91.31 102 ASN A CA 1
ATOM 819 C C . ASN A 1 102 ? 1.540 -5.815 -13.148 1.00 91.31 102 ASN A C 1
ATOM 821 O O . ASN A 1 102 ? 1.925 -6.718 -12.412 1.00 91.31 102 ASN A O 1
ATOM 825 N N . VAL A 1 103 ? 0.613 -4.938 -12.764 1.00 91.25 103 VAL A N 1
ATOM 826 C CA . VAL A 1 103 ? -0.108 -5.068 -11.499 1.00 91.25 103 VAL A CA 1
ATOM 827 C C . VAL A 1 103 ? -1.158 -6.163 -11.672 1.00 91.25 103 VAL A C 1
ATOM 829 O O . VAL A 1 103 ? -2.048 -6.053 -12.517 1.00 91.25 103 VAL A O 1
ATOM 832 N N . ASP A 1 104 ? -1.031 -7.233 -10.896 1.00 90.38 104 ASP A N 1
ATOM 833 C CA . ASP A 1 104 ? -1.969 -8.349 -10.924 1.00 90.38 104 ASP A CA 1
ATOM 834 C C . ASP A 1 104 ? -3.124 -8.129 -9.944 1.00 90.38 104 ASP A C 1
ATOM 836 O O . ASP A 1 104 ? -4.291 -8.097 -10.330 1.00 90.38 104 ASP A O 1
ATOM 840 N N . THR A 1 105 ? -2.794 -7.936 -8.668 1.00 91.19 105 THR A N 1
ATOM 841 C CA . THR A 1 105 ? -3.776 -7.927 -7.583 1.00 91.19 105 THR A CA 1
ATOM 842 C C . THR A 1 105 ? -3.385 -6.915 -6.507 1.00 91.19 105 THR A C 1
ATOM 844 O O . THR A 1 105 ? -2.207 -6.741 -6.201 1.00 91.19 105 THR A O 1
ATOM 847 N N . ILE A 1 106 ? -4.367 -6.236 -5.909 1.00 94.06 106 ILE A N 1
ATOM 848 C CA . ILE A 1 106 ? -4.156 -5.481 -4.662 1.00 94.06 106 ILE A CA 1
ATOM 849 C C . ILE A 1 106 ? -4.522 -6.392 -3.497 1.00 94.06 106 ILE A C 1
ATOM 851 O O . ILE A 1 106 ? -5.651 -6.873 -3.423 1.00 94.06 106 ILE A O 1
ATOM 855 N N . TYR A 1 107 ? -3.580 -6.607 -2.585 1.00 92.94 107 TYR A N 1
ATOM 856 C CA . TYR A 1 107 ? -3.740 -7.472 -1.413 1.00 92.94 107 TYR A CA 1
ATOM 857 C C . TYR A 1 107 ? -4.031 -6.693 -0.129 1.00 92.94 107 TYR A C 1
ATOM 859 O O . TYR A 1 107 ? -4.572 -7.253 0.817 1.00 92.94 107 TYR A O 1
ATOM 867 N N . GLY A 1 108 ? -3.699 -5.403 -0.083 1.00 93.88 108 GLY A N 1
ATOM 868 C CA . GLY A 1 108 ? -3.846 -4.604 1.129 1.00 93.88 108 GLY A CA 1
ATOM 869 C C . GLY A 1 108 ? -3.778 -3.108 0.869 1.00 93.88 108 GLY A C 1
ATOM 870 O O . GLY A 1 108 ? -3.162 -2.656 -0.094 1.00 93.88 108 GLY A O 1
ATOM 871 N N . VAL A 1 109 ? -4.400 -2.329 1.751 1.00 95.19 109 VAL A N 1
ATOM 872 C CA . VAL A 1 109 ? -4.308 -0.865 1.766 1.00 95.19 109 VAL A CA 1
ATOM 873 C C . VAL A 1 109 ? -4.086 -0.421 3.203 1.00 95.19 109 VAL A C 1
ATOM 875 O O . VAL A 1 109 ? -4.837 -0.814 4.092 1.00 95.19 109 VAL A O 1
ATOM 878 N N . ALA A 1 110 ? -3.062 0.400 3.419 1.00 93.69 110 ALA A N 1
ATOM 879 C CA . ALA A 1 110 ? -2.705 0.967 4.709 1.00 93.69 110 ALA A CA 1
ATOM 880 C C . ALA A 1 110 ? -2.715 2.491 4.628 1.00 93.69 110 ALA A C 1
ATOM 882 O O . ALA A 1 110 ? -2.033 3.069 3.785 1.00 93.69 110 ALA A O 1
ATOM 883 N N . TRP A 1 111 ? -3.437 3.158 5.521 1.00 92.56 111 TRP A N 1
ATOM 884 C CA . TRP A 1 111 ? -3.419 4.616 5.628 1.00 92.56 111 TRP A CA 1
ATOM 885 C C . TRP A 1 111 ? -3.285 5.065 7.080 1.00 92.56 111 TRP A C 1
ATOM 887 O O . TRP A 1 111 ? -3.437 4.271 8.011 1.00 92.56 111 TRP A O 1
ATOM 897 N N . ALA A 1 112 ? -2.914 6.331 7.259 1.00 86.06 112 ALA A N 1
ATOM 898 C CA . ALA A 1 112 ? -2.919 6.979 8.564 1.00 86.06 112 ALA A CA 1
ATOM 899 C C . ALA A 1 112 ? -4.356 7.396 8.910 1.00 86.06 112 ALA A C 1
ATOM 901 O O . ALA A 1 112 ? -4.942 8.201 8.183 1.00 86.06 112 ALA A O 1
ATOM 902 N N . GLY A 1 113 ? -4.905 6.829 9.984 1.00 74.62 113 GLY A N 1
ATOM 903 C CA . GLY A 1 113 ? -6.235 7.171 10.489 1.00 74.62 113 GLY A CA 1
ATOM 904 C C . GLY A 1 113 ? -6.287 8.528 11.190 1.00 74.62 113 GLY A C 1
ATOM 905 O O . GLY A 1 113 ? -5.249 9.115 11.505 1.00 74.62 113 GLY A O 1
ATOM 906 N N . ALA A 1 114 ? -7.504 9.033 11.415 1.00 62.06 114 ALA A N 1
ATOM 907 C CA . ALA A 1 114 ? -7.746 10.304 12.114 1.00 62.06 114 ALA A CA 1
ATOM 908 C C . ALA A 1 114 ? -7.618 10.174 13.642 1.00 62.06 114 ALA A C 1
ATOM 910 O O . ALA A 1 114 ? -7.127 11.084 14.305 1.00 62.06 114 ALA A O 1
ATOM 911 N N . SER A 1 115 ? -8.024 9.031 14.184 1.00 55.84 115 SER A N 1
ATOM 912 C CA . SER A 1 115 ? -7.936 8.629 15.588 1.00 55.84 115 SER A CA 1
ATOM 913 C C . SER A 1 115 ? -7.533 7.152 15.618 1.00 55.84 115 SER A C 1
ATOM 915 O O . SER A 1 115 ? -7.629 6.468 14.603 1.00 55.84 115 SER A O 1
ATOM 917 N N . GLY A 1 116 ? -7.026 6.646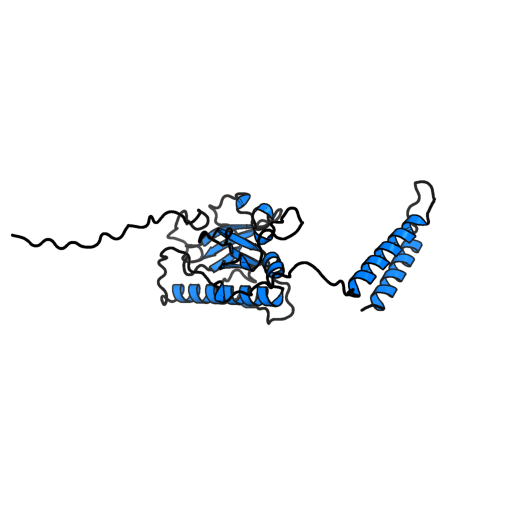 16.744 1.00 53.31 116 GLY A N 1
ATOM 918 C CA . GLY A 1 116 ? -6.551 5.257 16.866 1.00 53.31 116 GLY A CA 1
ATOM 919 C C . GLY A 1 116 ? -7.603 4.167 16.598 1.00 53.31 116 GLY A C 1
ATOM 920 O O . GLY A 1 116 ? -7.258 2.988 16.629 1.00 53.31 116 GLY A O 1
ATOM 921 N N . ASP A 1 117 ? -8.850 4.548 16.313 1.00 59.16 117 ASP A N 1
ATOM 922 C CA . ASP A 1 117 ? -9.948 3.648 15.993 1.00 59.16 117 ASP A CA 1
ATOM 923 C C . ASP A 1 117 ? -9.886 3.203 14.526 1.00 59.16 117 ASP A C 1
ATOM 925 O O . ASP A 1 117 ? -10.014 3.990 13.588 1.00 59.16 117 ASP A O 1
ATOM 929 N N . LEU A 1 118 ? -9.729 1.893 14.328 1.00 61.53 118 LEU A N 1
ATOM 930 C CA . LEU A 1 118 ? -9.618 1.238 13.015 1.00 61.53 118 LEU A CA 1
ATOM 931 C C . LEU A 1 118 ? -10.886 1.356 12.141 1.00 61.53 118 LEU A C 1
ATOM 933 O O . LEU A 1 118 ? -10.854 0.980 10.964 1.00 61.53 118 LEU A O 1
ATOM 937 N N . HIS A 1 119 ? -11.998 1.829 12.712 1.00 58.28 119 HIS A N 1
ATOM 938 C CA . HIS A 1 119 ? -13.337 1.692 12.139 1.00 58.28 119 HIS A CA 1
ATOM 939 C C . HIS A 1 119 ? -13.882 2.957 11.448 1.00 58.28 119 HIS A C 1
ATOM 941 O O . HIS A 1 119 ? -14.651 2.815 10.500 1.00 58.28 119 HIS A O 1
ATOM 947 N N . ASP A 1 120 ? -13.442 4.170 11.798 1.00 65.19 120 ASP A N 1
ATOM 948 C CA . ASP A 1 120 ? -14.133 5.407 11.366 1.00 65.19 120 ASP A CA 1
ATOM 949 C C . ASP A 1 120 ? -13.325 6.330 10.439 1.00 65.19 120 ASP A C 1
ATOM 951 O O . ASP A 1 120 ? -13.619 7.513 10.283 1.00 65.19 120 ASP A O 1
ATOM 955 N N . ASP A 1 121 ? -12.318 5.793 9.748 1.00 83.62 121 ASP A N 1
ATOM 956 C CA . ASP A 1 121 ? -11.382 6.601 8.958 1.00 83.62 121 ASP A CA 1
ATOM 957 C C . ASP A 1 121 ? -11.401 6.337 7.438 1.00 83.62 121 ASP A C 1
ATOM 959 O O . ASP A 1 121 ? -10.647 6.969 6.695 1.00 83.62 121 ASP A O 1
ATOM 963 N N . LEU A 1 122 ? -12.280 5.458 6.936 1.00 87.88 122 LEU A N 1
ATOM 964 C CA . LEU A 1 122 ? -12.356 5.124 5.500 1.00 87.88 122 LEU A CA 1
ATOM 965 C C . LEU A 1 122 ? -12.709 6.348 4.631 1.00 87.88 122 LEU A C 1
ATOM 967 O O . LEU A 1 122 ? -12.216 6.512 3.514 1.00 87.88 122 LEU A O 1
ATOM 971 N N . ASP A 1 123 ? -13.504 7.257 5.187 1.00 88.50 123 ASP A N 1
ATOM 972 C CA . ASP A 1 123 ? -13.896 8.524 4.573 1.00 88.50 123 ASP A CA 1
ATOM 973 C C . ASP A 1 123 ? -12.725 9.474 4.283 1.00 88.50 123 ASP A C 1
ATOM 975 O O . ASP A 1 123 ? -12.879 10.441 3.528 1.00 88.50 123 ASP A O 1
ATOM 979 N N . LEU A 1 124 ? -11.560 9.250 4.899 1.00 88.56 124 LEU A N 1
ATOM 980 C CA . LEU A 1 124 ? -10.349 10.034 4.645 1.00 88.56 124 LEU A CA 1
ATOM 981 C C . LEU A 1 124 ? -9.724 9.708 3.288 1.00 88.56 124 LEU A C 1
ATOM 983 O O . LEU A 1 124 ? -8.995 10.531 2.734 1.00 88.56 124 LEU A O 1
ATOM 987 N N . ILE A 1 125 ? -9.986 8.510 2.764 1.00 91.00 125 ILE A N 1
ATOM 988 C CA . ILE A 1 125 ? -9.453 8.048 1.481 1.00 91.00 125 ILE A CA 1
ATOM 989 C C . ILE A 1 125 ? -10.522 7.946 0.384 1.00 91.00 125 ILE A C 1
ATOM 991 O O . ILE A 1 125 ? -10.186 7.535 -0.726 1.00 91.00 125 ILE A O 1
ATOM 995 N N . ASP A 1 126 ? -11.757 8.378 0.657 1.00 92.12 126 ASP A N 1
ATOM 996 C CA . ASP A 1 126 ? -12.853 8.415 -0.317 1.00 92.12 126 ASP A CA 1
ATOM 997 C C . ASP A 1 126 ? -12.605 9.469 -1.423 1.00 92.12 126 ASP A C 1
ATOM 999 O O . ASP A 1 126 ? -12.580 10.668 -1.125 1.00 92.12 126 ASP A O 1
ATOM 1003 N N . PRO A 1 127 ? -12.450 9.062 -2.702 1.00 91.19 127 PRO A N 1
ATOM 1004 C CA . PRO A 1 127 ? -12.273 9.960 -3.850 1.00 91.19 127 PRO A CA 1
ATOM 1005 C C . PRO A 1 127 ? -13.427 10.937 -4.077 1.00 91.19 127 PRO A C 1
ATOM 1007 O O . PRO A 1 127 ? -13.225 11.932 -4.766 1.00 91.19 127 PRO A O 1
ATOM 1010 N N . LYS A 1 128 ? -14.620 10.671 -3.534 1.00 90.75 128 LYS A N 1
ATOM 1011 C CA . LYS A 1 128 ? -15.802 11.525 -3.711 1.00 90.75 128 LYS A CA 1
ATOM 1012 C C . LYS A 1 128 ? -15.889 12.663 -2.695 1.00 90.75 128 LYS A C 1
ATOM 1014 O O . LYS A 1 128 ? -16.729 13.544 -2.859 1.00 90.75 128 LYS A O 1
ATOM 1019 N N . LYS A 1 129 ? -15.069 12.650 -1.638 1.00 86.81 129 LYS A N 1
ATOM 1020 C CA . LYS A 1 129 ? -15.100 13.680 -0.592 1.00 86.81 129 LYS A CA 1
ATOM 1021 C C . LYS A 1 129 ? -14.044 14.749 -0.874 1.00 86.81 129 LYS A C 1
ATOM 1023 O O . LYS A 1 129 ? -12.850 14.460 -0.864 1.00 86.81 129 LYS A O 1
ATOM 1028 N N . GLU A 1 130 ? -14.483 15.991 -1.067 1.00 73.19 130 GLU A N 1
ATOM 1029 C CA . GLU A 1 130 ? -13.609 17.148 -1.297 1.00 73.19 130 GLU A CA 1
ATOM 1030 C C . GLU A 1 130 ? -13.651 18.182 -0.159 1.00 73.19 130 GLU A C 1
ATOM 1032 O O . GLU A 1 130 ? -14.633 18.241 0.583 1.00 73.19 130 GLU A O 1
ATOM 1037 N N . PRO A 1 131 ? -12.638 19.066 -0.084 1.00 59.25 131 PRO A N 1
ATOM 1038 C CA . PRO A 1 131 ? -11.225 18.809 -0.337 1.00 59.25 131 PRO A CA 1
ATOM 1039 C C . PRO A 1 131 ? -10.561 18.343 0.962 1.00 59.25 131 PRO A C 1
ATOM 1041 O O . PRO A 1 131 ? -10.799 18.889 2.039 1.00 59.25 131 PRO A O 1
ATOM 1044 N N . LYS A 1 132 ? -9.694 17.334 0.875 1.00 70.38 132 LYS A N 1
ATOM 1045 C CA . LYS A 1 132 ? -8.949 16.833 2.033 1.00 70.38 132 LYS A CA 1
ATOM 1046 C C . LYS A 1 132 ? -7.472 16.714 1.683 1.00 70.38 132 LYS A C 1
ATOM 1048 O O . LYS A 1 132 ? -7.152 16.262 0.578 1.00 70.38 132 LYS A O 1
ATOM 1053 N N . PRO A 1 133 ? -6.547 17.058 2.592 1.00 83.44 133 PRO A N 1
ATOM 1054 C CA . PRO A 1 133 ? -5.202 16.528 2.468 1.00 83.44 133 PRO A CA 1
ATOM 1055 C C . PRO A 1 133 ? -5.306 14.999 2.502 1.00 83.44 133 PRO A C 1
ATOM 1057 O O . PRO A 1 133 ? -5.825 14.423 3.458 1.00 83.44 133 PRO A O 1
ATOM 1060 N N . TRP A 1 134 ? -4.856 14.336 1.435 1.00 85.56 134 TRP A N 1
ATOM 1061 C CA . TRP A 1 134 ? -4.858 12.877 1.389 1.00 85.56 134 TRP A CA 1
ATOM 1062 C C . TRP A 1 134 ? -3.949 12.340 2.496 1.00 85.56 134 TRP A C 1
ATOM 1064 O O . TRP A 1 134 ? -2.774 12.727 2.537 1.00 85.56 134 TRP A O 1
ATOM 1074 N N . PRO A 1 135 ? -4.429 11.430 3.363 1.00 89.50 135 PRO A N 1
ATOM 1075 C CA . PRO A 1 135 ? -3.549 10.799 4.324 1.00 89.50 135 PRO A CA 1
ATOM 1076 C C . PRO A 1 135 ? -2.493 9.991 3.574 1.00 89.50 135 PRO A C 1
ATOM 1078 O O . PRO A 1 135 ? -2.713 9.473 2.468 1.00 89.50 135 PRO A O 1
ATOM 1081 N N . ARG A 1 136 ? -1.323 9.848 4.198 1.00 90.31 136 ARG A N 1
ATOM 1082 C CA . ARG A 1 136 ? -0.295 8.947 3.681 1.00 90.31 136 ARG A CA 1
ATOM 1083 C C . ARG A 1 136 ? -0.913 7.558 3.536 1.00 90.31 136 ARG A C 1
ATOM 1085 O O . ARG A 1 136 ? -1.476 7.039 4.494 1.00 90.31 136 ARG A O 1
ATOM 1092 N N . THR A 1 137 ? -0.832 7.006 2.329 1.00 93.88 137 THR A N 1
ATOM 1093 C CA . THR A 1 137 ? -1.467 5.738 1.963 1.00 93.88 137 THR A CA 1
ATOM 1094 C C . THR A 1 137 ? -0.460 4.868 1.217 1.00 93.88 137 THR A C 1
ATOM 1096 O O . THR A 1 137 ? 0.168 5.332 0.257 1.00 93.88 137 THR A O 1
ATOM 1099 N N . PHE A 1 138 ? -0.337 3.620 1.653 1.00 95.75 138 PHE A N 1
ATOM 1100 C CA . PHE A 1 138 ? 0.434 2.563 1.015 1.00 95.75 138 PHE A CA 1
ATOM 1101 C C . PHE A 1 138 ? -0.492 1.434 0.576 1.00 95.75 138 PHE A C 1
ATOM 1103 O O . PHE A 1 138 ? -1.530 1.192 1.192 1.00 95.75 138 PHE A O 1
ATOM 1110 N N . VAL A 1 139 ? -0.124 0.751 -0.498 1.00 96.38 139 VAL A N 1
ATOM 1111 C CA . VAL A 1 139 ? -0.943 -0.284 -1.129 1.00 96.38 139 VAL A CA 1
ATOM 1112 C C . VAL A 1 139 ? -0.070 -1.501 -1.370 1.00 96.38 139 VAL A C 1
ATOM 1114 O O . VAL A 1 139 ? 0.968 -1.381 -2.007 1.00 96.38 139 VAL A O 1
ATOM 1117 N N . LEU A 1 140 ? -0.466 -2.660 -0.857 1.00 96.06 140 LEU A N 1
ATOM 1118 C CA . LEU A 1 140 ? 0.232 -3.917 -1.096 1.00 96.06 140 LEU A CA 1
ATOM 1119 C C . LEU A 1 140 ? -0.204 -4.456 -2.455 1.00 96.06 140 LEU A C 1
ATOM 1121 O O . LEU A 1 140 ? -1.362 -4.840 -2.638 1.00 96.06 140 LEU A O 1
ATOM 1125 N N . VAL A 1 141 ? 0.722 -4.447 -3.404 1.00 94.94 141 VAL A N 1
ATOM 1126 C CA . VAL A 1 141 ? 0.506 -4.786 -4.809 1.00 94.94 141 VAL A CA 1
ATOM 1127 C C . VAL A 1 141 ? 1.236 -6.080 -5.136 1.00 94.94 141 VAL A C 1
ATOM 1129 O O . VAL A 1 141 ? 2.422 -6.202 -4.853 1.00 94.94 141 VAL A O 1
ATOM 1132 N N . GLY A 1 142 ? 0.543 -7.024 -5.766 1.00 94.50 142 GLY A N 1
ATOM 1133 C CA . GLY A 1 142 ? 1.165 -8.146 -6.457 1.00 94.50 142 GLY A CA 1
ATOM 1134 C C . GLY A 1 142 ? 1.606 -7.740 -7.851 1.00 94.50 142 GLY A C 1
ATOM 1135 O O . GLY A 1 142 ? 0.771 -7.376 -8.682 1.00 94.50 142 GLY A O 1
ATOM 1136 N N . TRP A 1 143 ? 2.905 -7.819 -8.100 1.00 92.56 143 TRP A N 1
ATOM 1137 C CA . TRP A 1 143 ? 3.520 -7.549 -9.388 1.00 92.56 143 TRP A CA 1
ATOM 1138 C C . TRP A 1 143 ? 3.810 -8.851 -10.124 1.00 92.56 143 TRP A C 1
ATOM 1140 O O . TRP A 1 143 ? 4.505 -9.721 -9.603 1.00 92.56 143 TRP A O 1
ATOM 1150 N N . LYS A 1 144 ? 3.326 -8.943 -11.362 1.00 92.31 144 LYS A N 1
ATOM 1151 C CA . LYS A 1 144 ? 3.712 -9.973 -12.324 1.00 92.31 144 LYS A CA 1
ATOM 1152 C C . LYS A 1 144 ? 4.958 -9.486 -13.069 1.00 92.31 144 LYS A C 1
ATOM 1154 O O . LYS A 1 144 ? 4.857 -8.655 -13.980 1.00 92.31 144 LYS A O 1
ATOM 1159 N N . LEU A 1 145 ? 6.133 -9.935 -12.617 1.00 88.50 145 LEU A N 1
ATOM 1160 C CA . LEU A 1 145 ? 7.426 -9.463 -13.138 1.00 88.50 145 LEU A CA 1
ATOM 1161 C C . LEU A 1 145 ? 7.720 -10.011 -14.535 1.00 88.50 145 LEU A C 1
ATOM 1163 O O . LEU A 1 145 ? 8.261 -9.296 -15.372 1.00 88.50 145 LEU A O 1
ATOM 1167 N N . ASN A 1 146 ? 7.299 -11.247 -14.798 1.00 84.06 146 ASN A N 1
ATOM 1168 C CA . ASN A 1 146 ? 7.351 -11.862 -16.115 1.00 84.06 146 ASN A CA 1
ATOM 1169 C C . ASN A 1 146 ? 5.922 -12.156 -16.585 1.00 84.06 146 ASN A C 1
ATOM 1171 O O . ASN A 1 146 ? 5.160 -12.799 -15.870 1.00 84.06 146 ASN A O 1
ATOM 1175 N N . GLN A 1 147 ? 5.539 -11.679 -17.773 1.00 73.06 147 GLN A N 1
ATOM 1176 C CA . GLN A 1 147 ? 4.174 -11.853 -18.284 1.00 73.06 147 GLN A CA 1
ATOM 1177 C C . GLN A 1 147 ? 3.794 -13.331 -18.465 1.00 73.06 147 GLN A C 1
ATOM 1179 O O . GLN A 1 147 ? 2.616 -13.667 -18.293 1.00 73.06 147 GLN A O 1
ATOM 1184 N N . ASP A 1 148 ? 4.789 -14.187 -18.703 1.00 77.00 148 ASP A N 1
ATOM 1185 C CA . ASP A 1 148 ? 4.618 -15.617 -18.966 1.00 77.00 148 ASP A CA 1
ATOM 1186 C C . ASP A 1 148 ? 4.707 -16.495 -17.707 1.00 77.00 148 ASP A C 1
ATOM 1188 O O . ASP A 1 148 ? 4.324 -17.660 -17.758 1.00 77.00 148 ASP A O 1
ATOM 1192 N N . SER A 1 149 ? 5.171 -15.956 -16.571 1.00 75.44 149 SER A N 1
ATOM 1193 C CA . SER A 1 149 ? 5.228 -16.694 -15.299 1.00 75.44 149 SER A CA 1
ATOM 1194 C C . SER A 1 149 ? 4.083 -16.298 -14.381 1.00 75.44 149 SER A C 1
ATOM 1196 O O . SER A 1 149 ? 3.812 -15.114 -14.232 1.00 75.44 149 SER A O 1
ATOM 1198 N N . ASP A 1 150 ? 3.459 -17.252 -13.696 1.00 78.50 150 ASP A N 1
ATOM 1199 C CA . ASP A 1 150 ? 2.452 -16.974 -12.663 1.00 78.50 150 ASP A CA 1
ATOM 1200 C C . ASP A 1 150 ? 3.050 -16.487 -11.328 1.00 78.50 150 ASP A C 1
ATOM 1202 O O . ASP A 1 150 ? 2.322 -16.303 -10.351 1.00 78.50 150 ASP A O 1
ATOM 1206 N N . ASP A 1 151 ? 4.354 -16.206 -11.293 1.00 85.31 151 ASP A N 1
ATOM 1207 C CA . ASP A 1 151 ? 5.026 -15.659 -10.118 1.00 85.31 151 ASP A CA 1
ATOM 1208 C C . ASP A 1 151 ? 4.569 -14.223 -9.831 1.00 85.31 151 ASP A C 1
ATOM 1210 O O . ASP A 1 151 ? 4.800 -13.280 -10.602 1.00 85.31 151 ASP A O 1
ATOM 1214 N N . ILE A 1 152 ? 3.938 -14.051 -8.669 1.00 88.75 152 ILE A N 1
ATOM 1215 C CA . ILE A 1 152 ? 3.482 -12.758 -8.164 1.00 88.75 152 ILE A CA 1
ATOM 1216 C C . ILE A 1 152 ? 4.372 -12.338 -7.001 1.00 88.75 152 ILE A C 1
ATOM 1218 O O . ILE A 1 152 ? 4.397 -12.978 -5.952 1.00 88.75 152 ILE A O 1
ATOM 1222 N N . VAL A 1 153 ? 5.036 -11.193 -7.147 1.00 91.25 153 VAL A N 1
ATOM 1223 C CA . VAL A 1 153 ? 5.833 -10.596 -6.071 1.00 91.25 153 VAL A CA 1
ATOM 1224 C C . VAL A 1 153 ? 5.032 -9.492 -5.390 1.00 91.25 153 VAL A C 1
ATOM 1226 O O . VAL A 1 153 ? 4.667 -8.496 -6.015 1.00 91.25 153 VAL A O 1
ATOM 1229 N N . LYS A 1 154 ? 4.752 -9.655 -4.095 1.00 92.12 154 LYS A N 1
ATOM 1230 C CA . LYS A 1 154 ? 3.977 -8.689 -3.303 1.00 92.12 154 LYS A CA 1
ATOM 1231 C C . LYS A 1 154 ? 4.889 -7.596 -2.745 1.00 92.12 154 LYS A C 1
ATOM 1233 O O . LYS A 1 154 ? 5.842 -7.892 -2.034 1.00 92.12 154 LYS A O 1
ATOM 1238 N N . VAL A 1 155 ? 4.578 -6.331 -3.025 1.00 93.62 155 VAL A N 1
ATOM 1239 C CA . VAL A 1 155 ? 5.345 -5.166 -2.558 1.00 93.62 155 VAL A CA 1
ATOM 1240 C C . VAL A 1 155 ? 4.428 -4.017 -2.160 1.00 93.62 155 VAL A C 1
ATOM 1242 O O . VAL A 1 155 ? 3.404 -3.762 -2.791 1.00 93.62 155 VAL A O 1
ATOM 1245 N N . TRP A 1 156 ? 4.807 -3.299 -1.103 1.00 95.38 156 TRP A N 1
ATOM 1246 C CA . TRP A 1 156 ? 4.138 -2.070 -0.694 1.00 95.38 156 TRP A CA 1
ATOM 1247 C C . TRP A 1 156 ? 4.512 -0.899 -1.602 1.00 95.38 156 TRP A C 1
ATOM 1249 O O . TRP A 1 156 ? 5.659 -0.466 -1.653 1.00 95.38 156 TRP A O 1
ATOM 1259 N N . GLU A 1 157 ? 3.508 -0.335 -2.256 1.00 95.56 157 GLU A N 1
ATOM 1260 C CA . GLU A 1 157 ? 3.615 0.818 -3.138 1.00 95.56 157 GLU A CA 1
ATOM 1261 C C . GLU A 1 157 ? 3.016 2.073 -2.510 1.00 95.56 157 GLU A C 1
ATOM 1263 O O . GLU A 1 157 ? 2.146 2.019 -1.638 1.00 95.56 157 GLU A O 1
ATOM 1268 N N . THR A 1 158 ? 3.451 3.241 -2.982 1.00 94.88 158 THR A N 1
ATOM 1269 C CA . THR A 1 158 ? 2.820 4.508 -2.594 1.00 94.88 158 THR A CA 1
ATOM 1270 C C . THR A 1 158 ? 1.580 4.776 -3.443 1.00 94.88 158 THR A C 1
ATOM 1272 O O . THR A 1 158 ? 1.512 4.412 -4.619 1.00 94.88 158 THR A O 1
ATOM 1275 N N . ARG A 1 159 ? 0.614 5.522 -2.892 1.00 94.44 159 ARG A N 1
ATOM 1276 C CA . ARG A 1 159 ? -0.511 6.061 -3.679 1.00 94.44 159 ARG A CA 1
ATOM 1277 C C . ARG A 1 159 ? -0.041 6.797 -4.936 1.00 94.44 159 ARG A C 1
ATOM 1279 O O . ARG A 1 159 ? -0.641 6.650 -5.996 1.00 94.44 159 ARG A O 1
ATOM 1286 N N . THR A 1 160 ? 1.039 7.570 -4.829 1.00 93.12 160 THR A N 1
ATOM 1287 C CA . THR A 1 160 ? 1.628 8.303 -5.956 1.00 93.12 160 THR A CA 1
ATOM 1288 C C . THR A 1 160 ? 2.117 7.363 -7.055 1.00 93.12 160 THR A C 1
ATOM 1290 O O . THR A 1 160 ? 1.837 7.629 -8.221 1.00 93.12 160 THR A O 1
ATOM 1293 N N . ALA A 1 161 ? 2.767 6.247 -6.709 1.00 93.12 161 ALA A N 1
ATOM 1294 C CA . ALA A 1 161 ? 3.208 5.257 -7.691 1.00 93.12 161 ALA A CA 1
ATOM 1295 C C . ALA A 1 161 ? 2.026 4.719 -8.517 1.00 93.12 161 ALA A C 1
ATOM 1297 O O . ALA A 1 161 ? 2.075 4.745 -9.747 1.00 93.12 161 ALA A O 1
ATOM 1298 N N . LEU A 1 162 ? 0.915 4.347 -7.869 1.00 93.69 162 LEU A N 1
ATOM 1299 C CA . LEU A 1 162 ? -0.284 3.872 -8.575 1.00 93.69 162 LEU A CA 1
ATOM 1300 C C . LEU A 1 162 ? -0.965 4.965 -9.406 1.00 93.69 162 LEU A C 1
ATOM 1302 O O . LEU A 1 162 ? -1.390 4.707 -10.535 1.00 93.69 162 LEU A O 1
ATOM 1306 N N . ARG A 1 163 ? -1.023 6.206 -8.906 1.00 94.56 163 ARG A N 1
ATOM 1307 C CA . ARG A 1 163 ? -1.527 7.350 -9.687 1.00 94.56 163 ARG A CA 1
ATOM 1308 C C . ARG A 1 163 ? -0.711 7.569 -10.961 1.00 94.56 163 ARG A C 1
ATOM 1310 O O . ARG A 1 163 ? -1.300 7.856 -11.998 1.00 94.56 163 ARG A O 1
ATOM 1317 N N . SER A 1 164 ? 0.605 7.368 -10.913 1.00 91.06 164 SER A N 1
ATOM 1318 C CA . SER A 1 164 ? 1.474 7.436 -12.095 1.00 91.06 164 SER A CA 1
ATOM 1319 C C . SER A 1 164 ? 1.255 6.287 -13.089 1.00 91.06 164 SER A C 1
ATOM 1321 O O . SER A 1 164 ? 1.691 6.394 -14.230 1.00 91.06 164 SER A O 1
ATOM 1323 N N . ARG A 1 165 ? 0.605 5.182 -12.688 1.00 90.12 165 ARG A N 1
ATOM 1324 C CA . ARG A 1 165 ? 0.324 4.023 -13.562 1.00 90.12 165 ARG A CA 1
ATOM 1325 C C . ARG A 1 165 ? -1.051 4.049 -14.208 1.00 90.12 165 ARG A C 1
ATOM 1327 O O . ARG A 1 165 ? -1.187 3.692 -15.378 1.00 90.12 165 ARG A O 1
ATOM 1334 N N . TRP A 1 166 ? -2.061 4.467 -13.456 1.00 90.94 166 TRP A N 1
ATOM 1335 C CA . TRP A 1 166 ? -3.459 4.401 -13.891 1.00 90.94 166 TRP A CA 1
ATOM 1336 C C . TRP A 1 166 ? -4.140 5.767 -14.019 1.00 90.94 166 TRP A C 1
ATOM 1338 O O . TRP A 1 166 ? -5.287 5.844 -14.463 1.00 90.94 166 TRP A O 1
ATOM 1348 N N . GLY A 1 167 ? -3.452 6.845 -13.640 1.00 92.62 167 GLY A N 1
ATOM 1349 C CA . GLY A 1 167 ? -4.023 8.179 -13.494 1.00 92.62 167 GLY A CA 1
ATOM 1350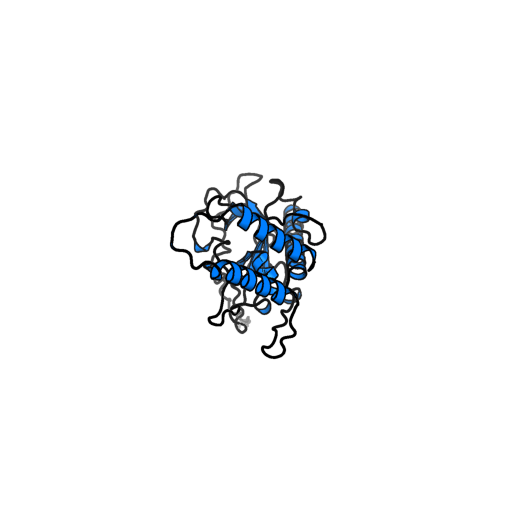 C C . GLY A 1 167 ? -4.663 8.393 -12.119 1.00 92.62 167 GLY A C 1
ATOM 1351 O O . GLY A 1 167 ? -5.093 7.448 -11.453 1.00 92.62 167 GLY A O 1
ATOM 1352 N N . LYS A 1 168 ? -4.748 9.665 -11.702 1.00 92.12 168 LYS A N 1
ATOM 1353 C CA . LYS A 1 168 ? -5.207 10.085 -10.364 1.00 92.12 168 LYS A CA 1
ATOM 1354 C C . LYS A 1 168 ? -6.564 9.482 -9.987 1.00 92.12 168 LYS A C 1
ATOM 1356 O O . LYS A 1 168 ? -6.651 8.708 -9.040 1.00 92.12 168 LYS A O 1
ATOM 1361 N N . THR A 1 169 ? -7.596 9.783 -10.773 1.00 91.81 169 THR A N 1
ATOM 1362 C CA . THR A 1 169 ? -8.987 9.404 -10.484 1.00 91.81 169 THR A CA 1
ATOM 1363 C C . THR A 1 169 ? -9.185 7.892 -10.419 1.00 91.81 169 THR A C 1
ATOM 1365 O O . THR A 1 169 ? -9.826 7.385 -9.503 1.00 91.81 169 THR A O 1
ATOM 1368 N N . LYS A 1 170 ? -8.620 7.146 -11.376 1.00 92.94 170 LYS A N 1
ATOM 1369 C CA . LYS A 1 170 ? -8.791 5.688 -11.432 1.00 92.94 170 LYS A CA 1
ATOM 1370 C C . LYS A 1 170 ? -8.077 5.002 -10.273 1.00 92.94 170 LYS A C 1
ATOM 1372 O O . LYS A 1 170 ? -8.688 4.174 -9.606 1.00 92.94 170 LYS A O 1
ATOM 1377 N N . ALA A 1 171 ? -6.826 5.383 -10.004 1.00 94.50 171 ALA A N 1
ATOM 1378 C CA . ALA A 1 171 ? -6.067 4.829 -8.889 1.00 94.50 171 ALA A CA 1
ATOM 1379 C C . ALA A 1 171 ? -6.772 5.079 -7.549 1.00 94.50 171 ALA A C 1
ATOM 1381 O O . ALA A 1 171 ? -6.929 4.152 -6.762 1.00 94.50 171 ALA A O 1
ATOM 1382 N N . ASP A 1 172 ? -7.261 6.297 -7.316 1.00 94.56 172 ASP A N 1
ATOM 1383 C CA . ASP A 1 172 ? -7.938 6.651 -6.067 1.00 94.56 172 ASP A CA 1
ATOM 1384 C C . ASP A 1 172 ? -9.226 5.843 -5.842 1.00 94.56 172 ASP A C 1
ATOM 1386 O O . ASP A 1 172 ? -9.435 5.320 -4.747 1.00 94.56 172 ASP A O 1
ATOM 1390 N N . ASN A 1 173 ? -10.039 5.661 -6.888 1.00 94.62 173 ASN A N 1
ATOM 1391 C CA . ASN A 1 173 ? -11.237 4.814 -6.839 1.00 94.62 173 ASN A CA 1
ATOM 1392 C C . ASN A 1 173 ? -10.920 3.361 -6.473 1.00 94.62 173 ASN A C 1
ATOM 1394 O O . ASN A 1 173 ? -11.649 2.741 -5.702 1.00 94.62 173 ASN A O 1
ATOM 1398 N N . ILE A 1 174 ? -9.830 2.814 -7.003 1.00 94.94 174 ILE A N 1
ATOM 1399 C CA . ILE A 1 174 ? -9.446 1.420 -6.760 1.00 94.94 174 ILE A CA 1
ATOM 1400 C C . ILE A 1 174 ? -8.870 1.232 -5.370 1.00 94.94 174 ILE A C 1
ATOM 1402 O O . ILE A 1 174 ? -9.198 0.251 -4.712 1.00 94.94 174 ILE A O 1
ATOM 1406 N N . ILE A 1 175 ? -8.045 2.172 -4.911 1.00 95.56 175 ILE A N 1
ATOM 1407 C CA . ILE A 1 175 ? -7.506 2.162 -3.551 1.00 95.56 175 ILE A CA 1
ATOM 1408 C C . ILE A 1 175 ? -8.658 2.193 -2.546 1.00 95.56 175 ILE A C 1
ATOM 1410 O O . ILE A 1 175 ? -8.684 1.384 -1.622 1.00 95.56 175 ILE A O 1
ATOM 1414 N N . TYR A 1 176 ? -9.644 3.066 -2.763 1.00 94.94 176 TYR A N 1
ATOM 1415 C CA . TYR A 1 176 ? -10.836 3.124 -1.924 1.00 94.94 176 TYR A CA 1
ATOM 1416 C C . TYR A 1 176 ? -11.662 1.831 -1.988 1.00 94.94 176 TYR A C 1
ATOM 1418 O O . TYR A 1 176 ? -11.999 1.274 -0.946 1.00 94.94 176 TYR A O 1
ATOM 1426 N N . LYS A 1 177 ? -11.929 1.293 -3.189 1.00 95.38 177 LYS A N 1
ATOM 1427 C CA . LYS A 1 177 ? -12.655 0.020 -3.361 1.00 95.38 177 LYS A CA 1
ATOM 1428 C C . LYS A 1 177 ? -11.938 -1.137 -2.654 1.00 95.38 177 LYS A C 1
ATOM 1430 O O . LYS A 1 177 ? -12.585 -1.927 -1.976 1.00 95.38 177 LYS A O 1
ATOM 1435 N N . ALA A 1 178 ? -10.612 -1.223 -2.770 1.00 94.94 178 ALA A N 1
ATOM 1436 C CA . ALA A 1 178 ? -9.807 -2.229 -2.082 1.00 94.94 178 ALA A CA 1
ATOM 1437 C C . ALA A 1 178 ? -9.900 -2.081 -0.556 1.00 94.94 178 ALA A C 1
ATOM 1439 O O . ALA A 1 178 ? -10.099 -3.070 0.145 1.00 94.94 178 ALA A O 1
ATOM 1440 N N . ALA A 1 179 ? -9.809 -0.852 -0.043 1.00 93.25 179 ALA A N 1
ATOM 1441 C CA . ALA A 1 179 ? -9.938 -0.572 1.382 1.00 93.25 179 ALA A CA 1
ATOM 1442 C C . ALA A 1 179 ? -11.334 -0.917 1.931 1.00 93.25 179 ALA A C 1
ATOM 1444 O O . ALA A 1 179 ? -11.433 -1.478 3.022 1.00 93.25 179 ALA A O 1
ATOM 1445 N N . LEU A 1 180 ? -12.395 -0.646 1.160 1.00 92.44 180 LEU A N 1
ATOM 1446 C CA . LEU A 1 180 ? -13.767 -1.036 1.489 1.00 92.44 180 LEU A CA 1
ATOM 1447 C C . LEU A 1 180 ? -13.889 -2.562 1.602 1.00 92.44 180 LEU A C 1
ATOM 1449 O O . LEU A 1 180 ? -14.361 -3.060 2.617 1.00 92.44 180 LEU A O 1
ATOM 1453 N N . VAL A 1 181 ? -13.396 -3.308 0.604 1.00 92.25 181 VAL A N 1
ATOM 1454 C CA . VAL A 1 181 ? -13.418 -4.781 0.623 1.00 92.25 181 VAL A CA 1
ATOM 1455 C C . VAL A 1 181 ? -12.629 -5.328 1.814 1.00 92.25 181 VAL A C 1
ATOM 1457 O O . VAL A 1 181 ? -13.109 -6.234 2.490 1.00 92.25 181 VAL A O 1
ATOM 1460 N N . ALA A 1 182 ? -11.444 -4.780 2.101 1.00 90.69 182 ALA A N 1
ATOM 1461 C CA . ALA A 1 182 ? -10.640 -5.199 3.251 1.00 90.69 182 ALA A CA 1
ATOM 1462 C C . ALA A 1 182 ? -11.388 -4.991 4.574 1.00 90.69 182 ALA A C 1
ATOM 1464 O O . ALA A 1 182 ? -11.414 -5.890 5.411 1.00 90.69 182 ALA A O 1
ATOM 1465 N N . ARG A 1 183 ? -12.039 -3.831 4.734 1.00 88.62 183 ARG A N 1
ATOM 1466 C CA . ARG A 1 183 ? -12.865 -3.524 5.905 1.00 88.62 183 ARG A CA 1
ATOM 1467 C C . ARG A 1 183 ? -14.017 -4.517 6.051 1.00 88.62 183 ARG A C 1
ATOM 1469 O O . ARG A 1 183 ? -14.141 -5.118 7.109 1.00 88.62 183 ARG A O 1
ATOM 1476 N N . THR A 1 184 ? -14.796 -4.736 4.992 1.00 89.19 184 THR A N 1
ATOM 1477 C CA . THR A 1 184 ? -15.929 -5.671 5.024 1.00 89.19 184 THR A CA 1
ATOM 1478 C C . THR A 1 184 ? -15.482 -7.078 5.411 1.00 89.19 184 THR A C 1
ATOM 1480 O O . THR A 1 184 ? -16.091 -7.694 6.277 1.00 89.19 184 THR A O 1
ATOM 1483 N N . ARG A 1 185 ? -14.377 -7.581 4.841 1.00 88.69 185 ARG A N 1
ATOM 1484 C CA . ARG A 1 185 ? -13.852 -8.911 5.198 1.00 88.69 185 ARG A CA 1
ATOM 1485 C C . ARG A 1 185 ? -13.440 -9.000 6.665 1.00 88.69 185 ARG A C 1
ATOM 1487 O O . ARG A 1 185 ? -13.672 -10.027 7.294 1.00 88.69 185 ARG A O 1
ATOM 1494 N N . TYR A 1 186 ? -12.804 -7.954 7.187 1.00 86.56 186 TYR A N 1
ATOM 1495 C CA . TYR A 1 186 ? -12.382 -7.890 8.583 1.00 86.56 186 TYR A CA 1
ATOM 1496 C C . TYR A 1 186 ? -13.586 -7.872 9.537 1.00 86.56 186 TYR A C 1
ATOM 1498 O O . TYR A 1 186 ? -13.617 -8.638 10.498 1.00 86.56 186 TYR A O 1
ATOM 1506 N N . GLU A 1 187 ? -14.608 -7.067 9.229 1.00 85.94 187 GLU A N 1
ATOM 1507 C CA . GLU A 1 187 ? -15.867 -7.011 9.984 1.00 85.94 187 GLU A CA 1
ATOM 1508 C C . GLU A 1 187 ? -16.595 -8.364 9.964 1.00 85.94 187 GLU A C 1
ATOM 1510 O O . GLU A 1 187 ? -16.981 -8.860 11.017 1.00 85.94 187 GLU A O 1
ATOM 1515 N N . GLU A 1 188 ? -16.682 -9.036 8.811 1.00 85.44 188 GLU A N 1
ATOM 1516 C CA . GLU A 1 188 ? -17.270 -10.379 8.711 1.00 85.44 188 GLU A CA 1
ATOM 1517 C C . GLU A 1 188 ? -16.543 -11.427 9.569 1.00 85.44 188 GLU A C 1
ATOM 1519 O O . GLU A 1 188 ? -17.181 -12.354 10.068 1.00 85.44 188 GLU A O 1
ATOM 1524 N N . VAL A 1 189 ? -15.219 -11.315 9.737 1.00 84.19 189 VAL A N 1
ATOM 1525 C CA . VAL A 1 189 ? -14.458 -12.207 10.628 1.00 84.19 189 VAL A CA 1
ATOM 1526 C C . VAL A 1 189 ? -14.754 -11.900 12.093 1.00 84.19 189 VAL A C 1
ATOM 1528 O O . VAL A 1 189 ? -14.963 -12.834 12.864 1.00 84.19 189 VAL A O 1
ATOM 1531 N N . ILE A 1 190 ? -14.812 -10.623 12.483 1.00 82.38 190 ILE A N 1
ATOM 1532 C CA . ILE A 1 190 ? -15.164 -10.228 13.859 1.00 82.38 190 ILE A CA 1
ATOM 1533 C C . ILE A 1 190 ? -16.588 -10.677 14.209 1.00 82.38 190 ILE A C 1
ATOM 1535 O O . ILE A 1 190 ? -16.828 -11.174 15.305 1.00 82.38 190 ILE A O 1
ATOM 1539 N N . GLU A 1 191 ? -17.523 -10.544 13.269 1.00 83.75 191 GLU A N 1
ATOM 1540 C CA . GLU A 1 191 ? -18.920 -10.960 13.423 1.00 83.75 191 GLU A CA 1
ATOM 1541 C C . GLU A 1 191 ? -19.122 -12.483 13.310 1.00 83.75 191 GLU A C 1
ATOM 1543 O O . GLU A 1 191 ? -20.248 -12.964 13.435 1.00 83.75 191 GLU A O 1
ATOM 1548 N N . GLY A 1 192 ? -18.064 -13.256 13.037 1.00 80.12 192 GLY A N 1
ATOM 1549 C CA . GLY A 1 192 ? -18.130 -14.713 12.882 1.00 80.12 192 GLY A CA 1
ATOM 1550 C C . GLY A 1 192 ? -18.838 -15.193 11.608 1.00 80.12 192 GLY A C 1
ATOM 1551 O O . GLY A 1 192 ? -19.122 -16.380 11.471 1.00 80.12 192 GLY A O 1
ATOM 1552 N N . LYS A 1 193 ? -19.113 -14.297 10.653 1.00 78.12 193 LYS A N 1
ATOM 1553 C CA . LYS A 1 193 ? -19.719 -14.609 9.345 1.00 78.12 193 LYS A CA 1
ATOM 1554 C C . LYS A 1 193 ? -18.720 -15.217 8.362 1.00 78.12 193 LYS A C 1
ATOM 1556 O O . LYS A 1 193 ? -19.117 -15.846 7.383 1.00 78.12 193 LYS A O 1
ATOM 1561 N N . ARG A 1 194 ? -17.423 -15.024 8.609 1.00 75.06 194 ARG A N 1
ATOM 1562 C CA . ARG A 1 194 ? -16.325 -15.545 7.794 1.00 75.06 194 ARG A CA 1
ATOM 1563 C C . ARG A 1 194 ? -15.376 -16.369 8.652 1.00 75.06 194 ARG A C 1
ATOM 1565 O O . ARG A 1 194 ? -15.025 -15.975 9.759 1.00 75.06 194 ARG A O 1
ATOM 1572 N N . ILE A 1 195 ? -14.921 -17.496 8.108 1.00 71.44 195 ILE A N 1
ATOM 1573 C CA . ILE A 1 195 ? -13.914 -18.342 8.754 1.00 71.44 195 ILE A CA 1
ATOM 1574 C C . ILE A 1 195 ? -12.613 -17.534 8.899 1.00 71.44 195 ILE A C 1
ATOM 1576 O O . ILE A 1 195 ? -12.026 -17.096 7.906 1.00 71.44 195 ILE A O 1
ATOM 1580 N N . GLY A 1 196 ? -12.173 -17.332 10.144 1.00 61.66 196 GLY A N 1
ATOM 1581 C CA . GLY A 1 196 ? -10.926 -16.632 10.474 1.00 61.66 196 GLY A CA 1
ATOM 1582 C C . GLY A 1 196 ? -9.657 -17.454 10.217 1.00 61.66 196 GLY A C 1
ATOM 1583 O O . GLY A 1 196 ? -8.551 -16.932 10.328 1.00 61.66 196 GLY A O 1
ATOM 1584 N N . GLU A 1 197 ? -9.795 -18.731 9.857 1.00 60.91 197 GLU A N 1
ATOM 1585 C CA . GLU A 1 197 ? -8.680 -19.581 9.443 1.00 60.91 197 GLU A CA 1
ATOM 1586 C C . GLU A 1 197 ? -8.265 -19.249 8.004 1.00 60.91 197 GLU A C 1
ATOM 1588 O O . GLU A 1 197 ? -9.062 -19.292 7.063 1.00 60.91 197 GLU A O 1
ATOM 1593 N N . SER A 1 198 ? -6.992 -18.900 7.823 1.00 56.28 198 SER A N 1
ATOM 1594 C CA . SER A 1 198 ? -6.430 -18.611 6.507 1.00 56.28 198 SER A CA 1
ATOM 1595 C C . SER A 1 198 ? -5.852 -19.881 5.893 1.00 56.28 198 SER A C 1
ATOM 1597 O O . SER A 1 198 ? -4.873 -20.411 6.409 1.00 56.28 198 SER A O 1
ATOM 1599 N N . ARG A 1 199 ? -6.379 -20.306 4.741 1.00 53.72 199 ARG A N 1
ATOM 1600 C CA . ARG A 1 199 ? -5.662 -21.200 3.818 1.00 53.72 199 ARG A CA 1
ATOM 1601 C C . ARG A 1 199 ? -4.911 -20.343 2.800 1.00 53.72 199 ARG A C 1
ATOM 1603 O O . ARG A 1 199 ? -5.453 -19.339 2.342 1.00 53.72 199 ARG A O 1
ATOM 1610 N N . SER A 1 200 ? -3.662 -20.691 2.502 1.00 45.38 200 SER A N 1
ATOM 1611 C CA . SER A 1 200 ? -2.896 -20.046 1.431 1.00 45.38 200 SER A CA 1
ATOM 1612 C C . SER A 1 200 ? -3.553 -20.332 0.075 1.00 45.38 200 SER A C 1
ATOM 1614 O O . SER A 1 200 ? -4.079 -21.433 -0.107 1.00 45.38 200 SER A O 1
ATOM 1616 N N . PRO A 1 201 ? -3.532 -19.386 -0.884 1.00 54.25 201 PRO A N 1
ATOM 1617 C CA . PRO A 1 201 ? -2.886 -18.064 -0.863 1.00 54.25 201 PRO A CA 1
ATOM 1618 C C . PRO A 1 201 ? -3.740 -16.936 -0.243 1.00 54.25 201 PRO A C 1
ATOM 1620 O O . PRO A 1 201 ? -4.967 -17.011 -0.184 1.00 54.25 201 PRO A O 1
ATOM 1623 N N . SER A 1 202 ? -3.082 -15.845 0.179 1.00 58.81 202 SER A N 1
ATOM 1624 C CA . SER A 1 202 ? -3.728 -14.605 0.649 1.00 58.81 202 SER A CA 1
ATOM 1625 C C . SER A 1 202 ? -4.792 -14.123 -0.352 1.00 58.81 202 SER A C 1
ATOM 1627 O O . SER A 1 202 ? -4.503 -13.920 -1.531 1.00 58.81 202 SER A O 1
ATOM 1629 N N . ALA A 1 203 ? -6.033 -13.924 0.101 1.00 66.56 203 ALA A N 1
ATOM 1630 C CA . ALA A 1 203 ? -7.140 -13.583 -0.789 1.00 66.56 203 ALA A CA 1
ATOM 1631 C C . ALA A 1 203 ? -7.019 -12.142 -1.317 1.00 66.56 203 ALA A C 1
ATOM 1633 O O . ALA A 1 203 ? -7.216 -11.184 -0.568 1.00 66.56 203 ALA A O 1
ATOM 1634 N N . GLY A 1 204 ? -6.778 -11.978 -2.620 1.00 74.12 204 GLY A N 1
ATOM 1635 C CA . GLY A 1 204 ? -6.756 -10.670 -3.284 1.00 74.12 204 GLY A CA 1
ATOM 1636 C C . GLY A 1 204 ? -8.011 -9.830 -3.010 1.00 74.12 204 GLY A C 1
ATOM 1637 O O . GLY A 1 204 ? -9.120 -10.365 -2.915 1.00 74.12 204 GLY A O 1
ATOM 1638 N N . LEU A 1 205 ? -7.847 -8.514 -2.857 1.00 80.06 205 LEU A N 1
ATOM 1639 C CA . LEU A 1 205 ? -8.949 -7.564 -2.646 1.00 80.06 205 LEU A CA 1
ATOM 1640 C C . LEU A 1 205 ? -9.545 -7.105 -3.976 1.00 80.06 205 LEU A C 1
ATOM 1642 O O . LEU A 1 205 ? -10.762 -7.072 -4.126 1.00 80.06 205 LEU A O 1
ATOM 1646 N N . ILE A 1 206 ? -8.678 -6.763 -4.931 1.00 81.56 206 ILE A N 1
ATOM 1647 C CA . ILE A 1 206 ? -9.042 -6.330 -6.283 1.00 81.56 206 ILE A CA 1
ATOM 1648 C C . ILE A 1 206 ? -8.214 -7.139 -7.268 1.00 81.56 206 ILE A C 1
ATOM 1650 O O . ILE A 1 206 ? -6.987 -7.100 -7.200 1.00 81.56 206 ILE A O 1
ATOM 1654 N N . SER A 1 207 ? -8.896 -7.853 -8.162 1.00 82.50 207 SER A N 1
ATOM 1655 C CA . SER A 1 207 ? -8.273 -8.683 -9.192 1.00 82.50 207 SER A CA 1
ATOM 1656 C C . SER A 1 207 ? -7.908 -7.869 -10.433 1.00 82.50 207 SER A C 1
ATOM 1658 O O . SER A 1 207 ? -8.516 -6.829 -10.699 1.00 82.50 207 SER A O 1
ATOM 1660 N N . LYS A 1 208 ? -7.007 -8.396 -11.266 1.00 77.25 208 LYS A N 1
ATOM 1661 C CA . LYS A 1 208 ? -6.613 -7.798 -12.552 1.00 77.25 208 LYS A CA 1
ATOM 1662 C C . LYS A 1 208 ? -7.793 -7.430 -13.460 1.00 77.25 208 LYS A C 1
ATOM 1664 O O . LYS A 1 208 ? -7.716 -6.463 -14.212 1.00 77.25 208 LYS A O 1
ATOM 1669 N N . LYS A 1 209 ? -8.902 -8.177 -13.395 1.00 76.38 209 LYS A N 1
ATOM 1670 C CA . LYS A 1 209 ? -10.112 -7.925 -14.205 1.00 76.38 209 LYS A CA 1
ATOM 1671 C C . LYS A 1 209 ? -10.811 -6.616 -13.830 1.00 76.38 209 LYS A C 1
ATOM 1673 O O . LYS A 1 209 ? -11.412 -5.982 -14.689 1.00 76.38 209 LYS A O 1
ATOM 1678 N N . ASP A 1 210 ? -10.705 -6.219 -12.567 1.00 77.12 210 ASP A N 1
ATOM 1679 C CA . ASP A 1 210 ? -11.267 -4.981 -12.026 1.00 77.12 210 ASP A CA 1
ATOM 1680 C C . ASP A 1 210 ? -10.302 -3.791 -12.150 1.00 77.12 210 ASP A C 1
ATOM 1682 O O . ASP A 1 210 ? -10.658 -2.663 -11.794 1.00 77.12 210 ASP A O 1
ATOM 1686 N N . MET A 1 211 ? -9.071 -4.032 -12.617 1.00 79.56 211 MET A N 1
ATOM 1687 C CA . MET A 1 211 ? -8.043 -3.007 -12.731 1.00 79.56 211 MET A CA 1
ATOM 1688 C C . MET A 1 211 ? -8.100 -2.260 -14.075 1.00 79.56 211 MET A C 1
ATOM 1690 O O . MET A 1 211 ? -8.469 -2.825 -15.108 1.00 79.56 211 MET A O 1
ATOM 1694 N N . PRO A 1 212 ? -7.694 -0.979 -14.111 1.00 75.44 212 PRO A N 1
ATOM 1695 C CA . PRO A 1 212 ? -7.568 -0.205 -15.323 1.00 75.44 212 PRO A CA 1
ATOM 1696 C C . PRO A 1 212 ? -6.489 -0.827 -16.186 1.00 75.44 212 PRO A C 1
ATOM 1698 O O . PRO A 1 212 ? -5.341 -0.956 -15.767 1.00 75.44 212 PRO A O 1
ATOM 1701 N N . ARG A 1 213 ? -6.842 -1.128 -17.431 1.00 72.75 213 ARG A N 1
ATOM 1702 C CA . ARG A 1 213 ? -5.833 -1.395 -18.448 1.00 72.75 213 ARG A CA 1
ATOM 1703 C C . ARG A 1 213 ? -5.098 -0.096 -18.738 1.00 72.75 213 ARG A C 1
ATOM 1705 O O . ARG A 1 213 ? -5.728 0.921 -19.053 1.00 72.75 213 ARG A O 1
ATOM 1712 N N . SER A 1 214 ? -3.776 -0.119 -18.619 1.00 57.47 214 SER A N 1
ATOM 1713 C CA . SER A 1 214 ? -2.963 0.982 -19.115 1.00 57.47 214 SER A CA 1
ATOM 1714 C C . SER A 1 214 ? -3.029 0.939 -20.639 1.00 57.47 214 SER A C 1
ATOM 1716 O O . SER A 1 214 ? -2.753 -0.093 -21.249 1.00 57.47 214 SER A O 1
ATOM 1718 N N . ARG A 1 215 ? -3.412 2.058 -21.265 1.00 46.59 215 ARG A N 1
ATOM 1719 C CA . ARG A 1 215 ? -3.119 2.270 -22.684 1.00 46.59 215 ARG A CA 1
ATOM 1720 C C . ARG A 1 215 ? -1.605 2.435 -22.745 1.00 46.59 215 ARG A C 1
ATOM 1722 O O . ARG A 1 215 ? -1.095 3.479 -22.346 1.00 46.59 215 ARG A O 1
ATOM 1729 N N . GLU A 1 216 ? -0.889 1.389 -23.134 1.00 43.06 216 GLU A N 1
ATOM 1730 C CA . GLU A 1 216 ? 0.491 1.552 -23.573 1.00 43.06 216 GLU A CA 1
ATOM 1731 C C . GLU A 1 216 ? 0.427 2.438 -24.814 1.00 43.06 216 GLU A C 1
ATOM 1733 O O . GLU A 1 216 ? -0.054 2.035 -25.871 1.00 43.06 216 GLU A O 1
ATOM 1738 N N . GLY A 1 217 ? 0.764 3.713 -24.623 1.00 37.94 217 GLY A N 1
ATOM 1739 C CA . GLY A 1 217 ? 0.953 4.639 -25.719 1.00 37.94 217 GLY A CA 1
ATOM 1740 C C . GLY A 1 217 ? 2.139 4.140 -26.522 1.00 37.94 217 GLY A C 1
ATOM 1741 O O . GLY A 1 217 ? 3.275 4.205 -26.057 1.00 37.94 217 GLY A O 1
ATOM 1742 N N . SER A 1 218 ? 1.847 3.614 -27.704 1.00 33.56 218 SER A N 1
ATOM 1743 C CA . SER A 1 218 ? 2.788 3.479 -28.802 1.00 33.56 218 SER A CA 1
ATOM 1744 C C . SER A 1 218 ? 3.628 4.750 -28.923 1.00 33.56 218 SER A C 1
ATOM 1746 O O . SER A 1 218 ? 3.099 5.864 -28.939 1.00 33.56 218 SER A O 1
ATOM 1748 N N . ALA A 1 219 ? 4.941 4.569 -29.004 1.00 39.28 219 ALA A N 1
ATOM 1749 C CA . ALA A 1 219 ? 5.850 5.602 -29.453 1.00 39.28 219 ALA A CA 1
ATOM 1750 C C . ALA A 1 219 ? 5.456 6.095 -30.860 1.00 39.28 219 ALA A C 1
ATOM 1752 O O . ALA A 1 219 ? 4.959 5.322 -31.678 1.00 39.28 219 ALA A O 1
ATOM 1753 N N . SER A 1 220 ? 5.800 7.360 -31.119 1.00 38.16 220 SER A N 1
ATOM 1754 C CA . SER A 1 220 ? 5.836 8.101 -32.392 1.00 38.16 220 SER A CA 1
ATOM 1755 C C . SER A 1 220 ? 4.556 8.794 -32.907 1.00 38.16 220 SER A C 1
ATOM 1757 O O . SER A 1 220 ? 3.507 8.183 -33.077 1.00 38.16 220 SER A O 1
ATOM 1759 N N . THR A 1 221 ? 4.746 10.097 -33.203 1.00 40.75 221 THR A N 1
ATOM 1760 C CA . THR A 1 221 ? 3.878 11.105 -33.868 1.00 40.75 221 THR A CA 1
ATOM 1761 C C . THR A 1 221 ? 2.620 11.531 -33.093 1.00 40.75 221 THR A C 1
ATOM 1763 O O . THR A 1 221 ? 1.841 10.696 -32.670 1.00 40.75 221 THR A O 1
ATOM 1766 N N . ASP A 1 222 ? 2.330 12.796 -32.788 1.00 29.23 222 ASP A N 1
ATOM 1767 C CA . ASP A 1 222 ? 2.832 14.096 -33.231 1.00 29.23 222 ASP A CA 1
ATOM 1768 C C . ASP A 1 222 ? 2.837 15.068 -32.041 1.00 29.23 222 ASP A C 1
ATOM 1770 O O . ASP A 1 222 ? 1.954 15.043 -31.180 1.00 29.23 222 ASP A O 1
ATOM 1774 N N . ARG A 1 223 ? 3.841 15.946 -31.990 1.00 39.50 223 ARG A N 1
ATOM 1775 C CA . ARG A 1 223 ? 3.883 17.054 -31.034 1.00 39.50 223 ARG A CA 1
ATOM 1776 C C . ARG A 1 223 ? 2.821 18.073 -31.438 1.00 39.50 223 ARG A C 1
ATOM 1778 O O . ARG A 1 223 ? 3.081 18.924 -32.280 1.00 39.50 223 ARG A O 1
ATOM 1785 N N . THR A 1 224 ? 1.659 18.035 -30.801 1.00 35.22 224 THR A N 1
ATOM 1786 C CA . THR A 1 224 ? 0.817 19.228 -30.684 1.00 35.22 224 THR A CA 1
ATOM 1787 C C . THR A 1 224 ? 1.145 19.886 -29.349 1.00 35.22 224 THR A C 1
ATOM 1789 O O . THR A 1 224 ? 0.926 19.322 -28.278 1.00 35.22 224 THR A O 1
ATOM 1792 N N . SER A 1 225 ? 1.790 21.043 -29.442 1.00 36.19 225 SER A N 1
ATOM 1793 C CA . SER A 1 225 ? 2.220 21.907 -28.349 1.00 36.19 225 SER A CA 1
ATOM 1794 C C . SER A 1 225 ? 1.065 22.236 -27.398 1.00 36.19 225 SER A C 1
ATOM 1796 O O . SER A 1 225 ? 0.056 22.813 -27.793 1.00 36.19 225 SER A O 1
ATOM 1798 N N . SER A 1 226 ? 1.238 21.873 -26.124 1.00 42.50 226 SER A N 1
ATOM 1799 C CA . SER A 1 226 ? 0.407 22.353 -25.017 1.00 42.50 226 SER A CA 1
ATOM 1800 C C . SER A 1 226 ? 0.928 23.727 -24.556 1.00 42.50 226 SER A C 1
ATOM 1802 O O . SER A 1 226 ? 2.148 23.865 -24.407 1.00 42.50 226 SER A O 1
ATOM 1804 N N . PRO A 1 227 ? 0.061 24.723 -24.282 1.00 43.34 227 PRO A N 1
ATOM 1805 C CA . PRO A 1 227 ? 0.478 26.076 -23.896 1.00 43.34 227 PRO A CA 1
ATOM 1806 C C . PRO A 1 227 ? 1.269 26.141 -22.576 1.00 43.34 227 PRO A C 1
ATOM 1808 O O . PRO A 1 227 ? 1.967 27.116 -22.317 1.00 43.34 227 PRO A O 1
ATOM 1811 N N . GLU A 1 228 ? 1.223 25.092 -21.749 1.00 46.56 228 GLU A N 1
ATOM 1812 C CA . GLU A 1 228 ? 1.981 25.032 -20.490 1.00 46.56 228 GLU A CA 1
ATOM 1813 C C . GLU A 1 228 ? 3.502 24.927 -20.699 1.00 46.56 228 GLU A C 1
ATOM 1815 O O . GLU A 1 228 ? 4.274 25.348 -19.837 1.00 46.56 228 GLU A O 1
ATOM 1820 N N . ALA A 1 229 ? 3.952 24.417 -21.853 1.00 45.12 229 ALA A N 1
ATOM 1821 C CA . ALA A 1 229 ? 5.379 24.319 -22.162 1.00 45.12 229 ALA A CA 1
ATOM 1822 C C . ALA A 1 229 ? 6.000 25.678 -22.540 1.00 45.12 229 ALA A C 1
ATOM 1824 O O . ALA A 1 229 ? 7.201 25.873 -22.343 1.00 45.12 229 ALA A O 1
ATOM 1825 N N . GLU A 1 230 ? 5.202 26.634 -23.027 1.00 47.62 230 GLU A N 1
ATOM 1826 C CA . GLU A 1 230 ? 5.685 27.975 -23.375 1.00 47.62 230 GLU A CA 1
ATOM 1827 C C . GLU A 1 230 ? 5.907 28.841 -22.127 1.00 47.62 230 GLU A C 1
ATOM 1829 O O . GLU A 1 230 ? 6.919 29.535 -22.039 1.00 47.62 230 GLU A O 1
ATOM 1834 N N . SER A 1 231 ? 5.055 28.739 -21.098 1.00 52.78 231 SER A N 1
ATOM 1835 C CA . SER A 1 231 ? 5.232 29.513 -19.857 1.00 52.78 231 SER A CA 1
ATOM 1836 C C . SER A 1 231 ? 6.510 29.151 -19.093 1.00 52.78 231 SER A C 1
ATOM 1838 O O . SER A 1 231 ? 7.146 30.031 -18.513 1.00 52.78 231 SER A O 1
ATOM 1840 N N . SER A 1 232 ? 6.935 27.882 -19.118 1.00 55.06 232 SER A N 1
ATOM 1841 C CA . SER A 1 232 ? 8.201 27.466 -18.495 1.00 55.06 232 SER A CA 1
ATOM 1842 C C . SER A 1 232 ? 9.432 27.860 -19.316 1.00 55.06 232 SER A C 1
ATOM 1844 O O . SER A 1 232 ? 10.469 28.182 -18.737 1.0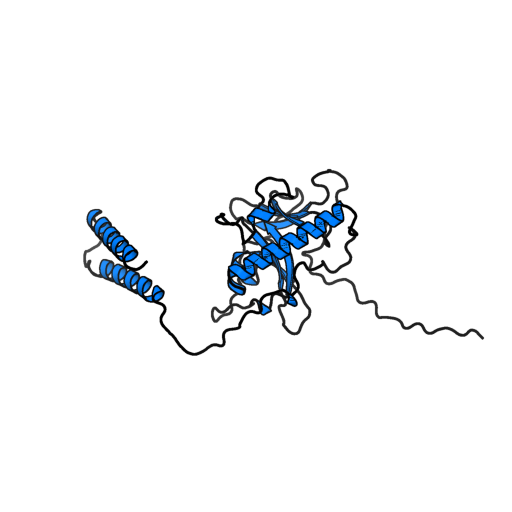0 55.06 232 SER A O 1
ATOM 1846 N N . GLN A 1 233 ? 9.333 27.889 -20.649 1.00 56.22 233 GLN A N 1
ATOM 1847 C CA . GLN A 1 233 ? 10.436 28.341 -21.504 1.00 56.22 233 GLN A CA 1
ATOM 1848 C C . GLN A 1 233 ? 10.643 29.857 -21.416 1.00 56.22 233 GLN A C 1
ATOM 1850 O O . GLN A 1 233 ? 11.785 30.303 -21.332 1.00 56.22 233 GLN A O 1
ATOM 1855 N N . VAL A 1 234 ? 9.564 30.642 -21.339 1.00 58.69 234 VAL A N 1
ATOM 1856 C CA . VAL A 1 234 ? 9.634 32.102 -21.160 1.00 58.69 234 VAL A CA 1
ATOM 1857 C C . VAL A 1 234 ? 10.219 32.472 -19.794 1.00 58.69 234 VAL A C 1
ATOM 1859 O O . VAL A 1 234 ? 11.039 33.383 -19.716 1.00 58.69 234 VAL A O 1
ATOM 1862 N N . LEU A 1 235 ? 9.875 31.739 -18.727 1.00 55.94 235 LEU A N 1
ATOM 1863 C CA . LEU A 1 235 ? 10.472 31.931 -17.397 1.00 55.94 235 LEU A CA 1
ATOM 1864 C C . LEU A 1 235 ? 11.977 31.638 -17.387 1.00 55.94 235 LEU A C 1
ATOM 1866 O O . LEU A 1 235 ? 12.738 32.422 -16.827 1.00 55.94 235 LEU A O 1
ATOM 1870 N N . ASN A 1 236 ? 12.411 30.565 -18.053 1.00 57.81 236 ASN A N 1
ATOM 1871 C CA . ASN A 1 236 ? 13.833 30.231 -18.154 1.00 57.81 236 ASN A CA 1
ATOM 1872 C C . ASN A 1 236 ? 14.609 31.233 -19.027 1.00 57.81 236 ASN A C 1
ATOM 1874 O O . ASN A 1 236 ? 15.741 31.572 -18.691 1.00 57.81 236 ASN A O 1
ATOM 1878 N N . LEU A 1 237 ? 14.001 31.762 -20.096 1.00 57.62 237 LEU A N 1
ATOM 1879 C CA . LEU A 1 237 ? 14.585 32.821 -20.933 1.00 57.62 237 LEU A CA 1
ATOM 1880 C C . LEU A 1 237 ? 14.676 34.171 -20.206 1.00 57.62 237 LEU A C 1
ATOM 1882 O O . LEU A 1 237 ? 15.685 34.857 -20.335 1.00 57.62 237 LEU A O 1
ATOM 1886 N N . LEU A 1 238 ? 13.668 34.542 -19.408 1.00 56.50 238 LEU A N 1
ATOM 1887 C CA . LEU A 1 238 ? 13.701 35.749 -18.569 1.00 56.50 238 LEU A CA 1
ATOM 1888 C C . LEU A 1 238 ? 14.767 35.654 -17.475 1.00 56.50 238 LEU A C 1
ATOM 1890 O O . LEU A 1 238 ? 15.455 36.637 -17.210 1.00 56.50 238 LEU A O 1
ATOM 1894 N N . LEU A 1 239 ? 14.927 34.476 -16.866 1.00 55.78 239 LEU A N 1
ATOM 1895 C CA . LEU A 1 239 ? 15.948 34.244 -15.847 1.00 55.78 239 LEU A CA 1
ATOM 1896 C C . LEU A 1 239 ? 17.360 34.265 -16.457 1.00 55.78 239 LEU A C 1
ATOM 1898 O O . LEU A 1 239 ? 18.252 34.908 -15.912 1.00 55.78 239 LEU A O 1
ATOM 1902 N N . ALA A 1 240 ? 17.550 33.633 -17.619 1.00 60.75 240 ALA A N 1
ATOM 1903 C CA . ALA A 1 240 ? 18.825 33.646 -18.337 1.00 60.75 240 ALA A CA 1
ATOM 1904 C C . ALA A 1 240 ? 19.192 35.048 -18.856 1.00 60.75 240 ALA A C 1
ATOM 1906 O O . ALA A 1 240 ? 20.349 35.448 -18.769 1.00 60.75 240 ALA A O 1
ATOM 1907 N N . GLY A 1 241 ? 18.213 35.822 -19.337 1.00 56.94 241 GLY A N 1
ATOM 1908 C CA . GLY A 1 241 ? 18.420 37.207 -19.768 1.00 56.94 241 GLY A CA 1
ATOM 1909 C C . GLY A 1 241 ? 18.763 38.156 -18.617 1.00 56.94 241 GLY A C 1
ATOM 1910 O O . GLY A 1 241 ? 19.612 39.024 -18.787 1.00 56.94 241 GLY A O 1
ATOM 1911 N N . PHE A 1 242 ? 18.162 37.964 -17.436 1.00 59.91 242 PHE A N 1
ATOM 1912 C CA . PHE A 1 242 ? 18.493 38.743 -16.237 1.00 59.91 242 PHE A CA 1
ATOM 1913 C C . PHE A 1 242 ? 19.912 38.444 -15.729 1.00 59.91 242 PHE A C 1
ATOM 1915 O O . PHE A 1 242 ? 20.610 39.355 -15.303 1.00 59.91 242 PHE A O 1
ATOM 1922 N N . MET A 1 243 ? 20.373 37.191 -15.833 1.00 57.53 243 MET A N 1
ATOM 1923 C CA . MET A 1 243 ? 21.728 36.812 -15.405 1.00 57.53 243 MET A CA 1
ATOM 1924 C C . MET A 1 243 ? 22.821 37.113 -16.443 1.00 57.53 243 MET A C 1
ATOM 1926 O O . MET A 1 243 ? 23.985 37.215 -16.080 1.00 57.53 243 MET A O 1
ATOM 1930 N N . SER A 1 244 ? 22.471 37.271 -17.723 1.00 57.38 244 SER A N 1
ATOM 1931 C CA . SER A 1 244 ? 23.434 37.549 -18.801 1.00 57.38 244 SER A CA 1
ATOM 1932 C C . SER A 1 244 ? 23.693 39.045 -19.039 1.00 57.38 244 SER A C 1
ATOM 1934 O O . SER A 1 244 ? 24.524 39.379 -19.878 1.00 57.38 244 SER A O 1
ATOM 1936 N N . GLY A 1 245 ? 22.975 39.945 -18.357 1.00 48.72 245 GLY A N 1
ATOM 1937 C CA . GLY A 1 245 ? 23.090 41.400 -18.532 1.00 48.72 245 GLY A CA 1
ATOM 1938 C C . GLY A 1 245 ? 24.128 42.090 -17.641 1.00 48.72 245 GLY A C 1
ATOM 1939 O O . GLY A 1 245 ? 24.252 43.312 -17.704 1.00 48.72 245 GLY A O 1
ATOM 1940 N N . SER A 1 246 ? 24.856 41.334 -16.820 1.00 50.69 246 SER A N 1
ATOM 1941 C CA . SER A 1 246 ? 25.740 41.875 -15.787 1.00 50.69 246 SER A CA 1
ATOM 1942 C C . SER A 1 246 ? 27.173 41.396 -15.996 1.00 50.69 246 SER A C 1
ATOM 1944 O O . SER A 1 246 ? 27.662 40.545 -15.261 1.00 50.69 246 SER A O 1
ATOM 1946 N N . ASP A 1 247 ? 27.866 41.977 -16.976 1.00 51.19 247 ASP A N 1
ATOM 1947 C CA . ASP A 1 247 ? 29.332 42.027 -16.954 1.00 51.19 247 ASP A CA 1
ATOM 1948 C C . ASP A 1 247 ? 29.744 43.011 -15.848 1.00 51.19 247 ASP A C 1
ATOM 1950 O O . ASP A 1 247 ? 30.030 44.185 -16.093 1.00 51.19 247 ASP A O 1
ATOM 1954 N N . LYS A 1 248 ? 29.679 42.558 -14.596 1.00 52.16 248 LYS A N 1
ATOM 1955 C CA . LYS A 1 248 ? 30.226 43.270 -13.443 1.00 52.16 248 LYS A CA 1
ATOM 1956 C C . LYS A 1 248 ? 30.985 42.284 -12.571 1.00 52.16 248 LYS A C 1
ATOM 1958 O O . LYS A 1 248 ? 30.471 41.226 -12.218 1.00 52.16 248 LYS A O 1
ATOM 1963 N N . GLU A 1 249 ? 32.234 42.647 -12.312 1.00 48.53 249 GLU A N 1
ATOM 1964 C CA . GLU A 1 249 ? 33.194 41.901 -11.512 1.00 48.53 249 GLU A CA 1
ATOM 1965 C C . GLU A 1 249 ? 32.660 41.599 -10.103 1.00 48.53 249 GLU A C 1
ATOM 1967 O O . GLU A 1 249 ? 31.814 42.307 -9.559 1.00 48.53 249 GLU A O 1
ATOM 1972 N N . GLU A 1 250 ? 33.158 40.493 -9.558 1.00 50.69 250 GLU A N 1
ATOM 1973 C CA . GLU A 1 250 ? 32.729 39.838 -8.326 1.00 50.69 250 GLU A CA 1
ATOM 1974 C C . GLU A 1 250 ? 32.582 40.793 -7.126 1.00 50.69 250 GLU A C 1
ATOM 1976 O O . GLU A 1 250 ? 33.540 41.454 -6.726 1.00 50.69 250 GLU A O 1
ATOM 1981 N N . GLY A 1 251 ? 31.407 40.768 -6.477 1.00 52.78 251 GLY A N 1
ATOM 1982 C CA . GLY A 1 251 ? 31.289 41.155 -5.065 1.00 52.78 251 GLY A CA 1
ATOM 1983 C C . GLY A 1 251 ? 30.216 42.168 -4.655 1.00 52.78 251 GLY A C 1
ATOM 1984 O O . GLY A 1 251 ? 30.300 42.644 -3.527 1.00 52.78 251 GLY A O 1
ATOM 1985 N N . GLU A 1 252 ? 29.215 42.496 -5.479 1.00 53.72 252 GLU A N 1
ATOM 1986 C CA . GLU A 1 252 ? 28.082 43.329 -5.031 1.00 53.72 252 GLU A CA 1
ATOM 1987 C C . GLU A 1 252 ? 26.792 42.510 -4.872 1.00 53.72 252 GLU A C 1
ATOM 1989 O O . GLU A 1 252 ? 26.335 41.836 -5.798 1.00 53.72 252 GLU A O 1
ATOM 1994 N N . ASP A 1 253 ? 26.215 42.571 -3.667 1.00 58.06 253 ASP A N 1
ATOM 1995 C CA . ASP A 1 253 ? 24.903 42.015 -3.342 1.00 58.06 253 ASP A CA 1
ATOM 1996 C C . ASP A 1 253 ? 23.831 42.619 -4.265 1.00 58.06 253 ASP A C 1
ATOM 1998 O O . ASP A 1 253 ? 23.752 43.835 -4.439 1.00 58.06 253 ASP A O 1
ATOM 2002 N N . LEU A 1 254 ? 22.996 41.759 -4.858 1.00 61.34 254 LEU A N 1
ATOM 2003 C CA . LEU A 1 254 ? 21.897 42.166 -5.737 1.00 61.34 254 LEU A CA 1
ATOM 2004 C C . LEU A 1 254 ? 20.974 43.165 -5.021 1.00 61.34 254 LEU A C 1
ATOM 2006 O O . LEU A 1 254 ? 20.395 42.838 -3.982 1.00 61.34 254 LEU A O 1
ATOM 2010 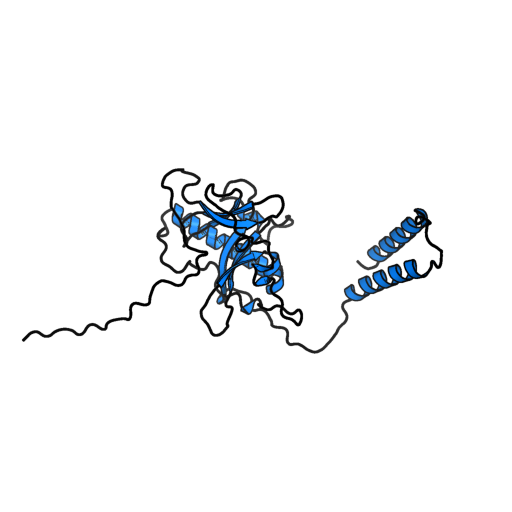N N . ASP A 1 255 ? 20.805 44.351 -5.612 1.00 73.69 255 ASP A N 1
ATOM 2011 C CA . ASP A 1 255 ? 19.942 45.415 -5.095 1.00 73.69 255 ASP A CA 1
ATOM 2012 C C . ASP A 1 255 ? 18.506 44.893 -4.892 1.00 73.69 255 ASP A C 1
ATOM 2014 O O . ASP A 1 255 ? 17.874 44.321 -5.792 1.00 73.69 255 ASP A O 1
ATOM 2018 N N . GLU A 1 256 ? 17.978 45.077 -3.680 1.00 71.38 256 GLU A N 1
ATOM 2019 C CA . GLU A 1 256 ? 16.652 44.607 -3.276 1.00 71.38 256 GLU A CA 1
ATOM 2020 C C . GLU A 1 256 ? 15.549 45.190 -4.182 1.00 71.38 256 GLU A C 1
ATOM 2022 O O . GLU A 1 256 ? 14.519 44.547 -4.423 1.00 71.38 256 GLU A O 1
ATOM 2027 N N . ASP A 1 257 ? 15.781 46.374 -4.757 1.00 73.00 257 ASP A N 1
ATOM 2028 C CA . ASP A 1 257 ? 14.862 47.013 -5.696 1.00 73.00 257 ASP A CA 1
ATOM 2029 C C . ASP A 1 257 ? 14.830 46.330 -7.075 1.00 73.00 257 ASP A C 1
ATOM 2031 O O . ASP A 1 257 ? 13.768 46.277 -7.715 1.00 73.00 257 ASP A O 1
ATOM 2035 N N . GLU A 1 258 ? 15.935 45.735 -7.530 1.00 73.56 258 GLU A N 1
ATOM 2036 C CA . GLU A 1 258 ? 15.960 44.940 -8.764 1.00 73.56 258 GLU A CA 1
ATOM 2037 C C . GLU A 1 258 ? 15.233 43.607 -8.582 1.00 73.56 258 GLU A C 1
ATOM 2039 O O . GLU A 1 258 ? 14.405 43.225 -9.420 1.00 73.56 258 GLU A O 1
ATOM 2044 N N . LEU A 1 259 ? 15.433 42.952 -7.435 1.00 72.62 259 LEU A N 1
ATOM 2045 C CA . LEU A 1 259 ? 14.690 41.745 -7.071 1.00 72.62 259 LEU A CA 1
ATOM 2046 C C . LEU A 1 259 ? 13.184 42.025 -6.986 1.00 72.62 259 LEU A C 1
ATOM 2048 O O . LEU A 1 259 ? 12.375 41.268 -7.534 1.00 72.62 259 LEU A O 1
ATOM 2052 N N . ARG A 1 260 ? 12.773 43.143 -6.376 1.00 72.81 260 ARG A N 1
ATOM 2053 C CA . ARG A 1 260 ? 11.353 43.537 -6.312 1.00 72.81 260 ARG A CA 1
ATOM 2054 C C . ARG A 1 260 ? 10.750 43.785 -7.693 1.00 72.81 260 ARG A C 1
ATOM 2056 O O . ARG A 1 260 ? 9.610 43.371 -7.940 1.00 72.81 260 ARG A O 1
ATOM 2063 N N . LYS A 1 261 ? 11.493 44.408 -8.614 1.00 74.56 261 LYS A N 1
ATOM 2064 C CA . LYS A 1 261 ? 11.049 44.591 -10.008 1.00 74.56 261 LYS A CA 1
ATOM 2065 C C . LYS A 1 261 ? 10.887 43.253 -10.727 1.00 74.56 261 LYS A C 1
ATOM 2067 O O . LYS A 1 261 ? 9.855 43.049 -11.372 1.00 74.56 261 LYS A O 1
ATOM 2072 N N . PHE A 1 262 ? 11.831 42.328 -10.555 1.00 75.94 262 PHE A N 1
ATOM 2073 C CA . PHE A 1 262 ? 11.751 40.984 -11.127 1.00 75.94 262 PHE A CA 1
ATOM 2074 C C . PHE A 1 262 ? 10.509 40.226 -10.627 1.00 75.94 262 PHE A C 1
ATOM 2076 O O . PHE A 1 262 ? 9.693 39.759 -11.428 1.00 75.94 262 PHE A O 1
ATOM 2083 N N . TYR A 1 263 ? 10.281 40.195 -9.310 1.00 72.31 263 TYR A N 1
ATOM 2084 C CA . TYR A 1 263 ? 9.109 39.534 -8.723 1.00 72.31 263 TYR A CA 1
ATOM 2085 C C . TYR A 1 263 ? 7.778 40.152 -9.177 1.00 72.31 263 TYR A C 1
ATOM 2087 O O . TYR A 1 263 ? 6.804 39.430 -9.410 1.00 72.31 263 TYR A O 1
ATOM 2095 N N . SER A 1 264 ? 7.723 41.476 -9.344 1.00 74.38 264 SER A N 1
ATOM 2096 C CA . SER A 1 264 ? 6.542 42.169 -9.875 1.00 74.38 264 SER A CA 1
ATOM 2097 C C . SER A 1 264 ? 6.228 41.750 -11.317 1.00 74.38 264 SER A C 1
ATOM 2099 O O . SER A 1 264 ? 5.069 41.476 -11.649 1.00 74.38 264 SER A O 1
ATOM 2101 N N . LEU A 1 265 ? 7.257 41.615 -12.162 1.00 72.75 265 LEU A N 1
ATOM 2102 C CA . LEU A 1 265 ? 7.118 41.173 -13.552 1.00 72.75 265 LEU A CA 1
ATOM 2103 C C . LEU A 1 265 ? 6.612 39.729 -13.651 1.00 72.75 265 LEU A C 1
ATOM 2105 O O . LEU A 1 265 ? 5.649 39.468 -14.377 1.00 72.75 265 LEU A O 1
ATOM 2109 N N . VAL A 1 266 ? 7.189 38.815 -12.864 1.00 71.44 266 VAL A N 1
ATOM 2110 C CA . VAL A 1 266 ? 6.761 37.406 -12.809 1.00 71.44 266 VAL A CA 1
ATOM 2111 C C . VAL A 1 266 ? 5.306 37.301 -12.347 1.00 71.44 266 VAL A C 1
ATOM 2113 O O . VAL A 1 266 ? 4.493 36.615 -12.970 1.00 71.44 266 VAL A O 1
ATOM 2116 N N . LYS A 1 267 ? 4.928 38.050 -11.304 1.00 72.44 267 LYS A N 1
ATOM 2117 C CA . LYS A 1 267 ? 3.558 38.062 -10.770 1.00 72.44 267 LYS A CA 1
ATOM 2118 C C . LYS A 1 267 ? 2.544 38.633 -11.765 1.00 72.44 267 LYS A C 1
ATOM 2120 O O . LYS A 1 267 ? 1.413 38.151 -11.828 1.00 72.44 267 LYS A O 1
ATOM 2125 N N . LYS A 1 268 ? 2.929 39.644 -12.551 1.00 72.25 268 LYS A N 1
ATOM 2126 C CA . LYS A 1 268 ? 2.087 40.215 -13.614 1.00 72.25 268 LYS A CA 1
ATOM 2127 C C . LYS A 1 268 ? 1.896 39.233 -14.771 1.00 72.25 268 LYS A C 1
ATOM 2129 O O . LYS A 1 268 ? 0.799 39.178 -15.321 1.00 72.25 268 LYS A O 1
ATOM 2134 N N . HIS A 1 269 ? 2.923 38.455 -15.111 1.00 65.19 269 HIS A N 1
ATOM 2135 C CA . HIS A 1 269 ? 2.842 37.449 -16.168 1.00 65.19 269 HIS A CA 1
ATOM 2136 C C . HIS A 1 269 ? 1.947 36.268 -15.764 1.00 65.19 269 HIS A C 1
ATOM 2138 O O . HIS A 1 269 ? 1.026 35.936 -16.502 1.00 65.19 269 HIS A O 1
ATOM 2144 N N . MET A 1 270 ? 2.105 35.739 -14.543 1.00 67.06 270 MET A N 1
ATOM 2145 C CA . MET A 1 270 ? 1.281 34.629 -14.032 1.00 67.06 270 MET A CA 1
ATOM 2146 C C . MET A 1 270 ? -0.222 34.947 -13.961 1.00 67.06 270 MET A C 1
ATOM 2148 O O . MET A 1 270 ? -1.044 34.048 -14.079 1.00 67.06 270 MET A O 1
ATOM 2152 N N . ARG A 1 271 ? -0.602 36.220 -13.784 1.00 70.00 271 ARG A N 1
ATOM 2153 C CA . ARG A 1 271 ? -2.014 36.654 -13.794 1.00 70.00 271 ARG A CA 1
ATOM 2154 C C . ARG A 1 271 ? -2.625 36.764 -15.190 1.00 70.00 271 ARG A C 1
ATOM 2156 O O . ARG A 1 271 ? -3.827 36.965 -15.292 1.00 70.00 271 ARG A O 1
ATOM 2163 N N . LYS A 1 272 ? -1.810 36.740 -16.245 1.00 57.50 272 LYS A N 1
ATOM 2164 C CA . LYS A 1 272 ? -2.258 36.939 -17.629 1.00 57.50 272 LYS A CA 1
ATOM 2165 C C . LYS A 1 272 ? -2.436 35.617 -18.384 1.00 57.50 272 LYS A C 1
ATOM 2167 O O . LYS A 1 272 ? -3.023 35.627 -19.459 1.00 57.50 272 LYS A O 1
ATOM 2172 N N . THR A 1 273 ? -1.904 34.522 -17.839 1.00 55.84 273 THR A N 1
ATOM 2173 C CA . THR A 1 273 ? -1.860 33.186 -18.456 1.00 55.84 273 THR A CA 1
ATOM 2174 C C . THR A 1 273 ? -2.707 32.131 -17.734 1.00 55.84 273 THR A C 1
ATOM 2176 O O . THR A 1 273 ? -2.714 30.986 -18.174 1.00 55.84 273 THR A O 1
ATOM 2179 N N . GLY A 1 274 ? -3.393 32.483 -16.641 1.00 45.31 274 GLY A N 1
ATOM 2180 C CA . GLY A 1 274 ? -4.386 31.638 -15.958 1.00 45.31 274 GLY A CA 1
ATOM 2181 C C . GLY A 1 274 ? -5.772 32.248 -16.059 1.00 45.31 274 GLY A C 1
ATOM 2182 O O . GLY A 1 274 ? -6.742 31.464 -16.083 1.00 45.31 274 GLY A O 1
#

Secondary structure (DSSP, 8-state):
-----------------S-TTS------S--TTTTTEEEEEEE-SSS-EEEEEES-GGG-EEEEEPPPTTPPP-GGGBTT-GGG-GGG-B-TTSSBSS-GGGEEEEEEEEE--SSS-TTS-GGGS-TTS-S-PPPPEEEEEEEESSTTS--EEEEEEEHHHHHHHH-HHHHHHHHHHHHHHHHHHHHHHHTTSS--PPPSSP--SB-GGGSPPP----S-------THHHHHHHHHHHHHHHHSS----S--PPPHHHHHHHHHHHHHHHTT--

pLDDT: mean 72.57, std 20.13, range [29.09, 96.38]